Protein AF-R0KLF5-F1 (afdb_monomer)

InterPro domains:
  IPR031522 Putative Mad3/Bub1 like region 1 protein [PF17014] (8-134)

Organism: Nosema bombycis (strain CQ1 / CVCC 102059) (NCBI:txid578461)

Structure (mmCIF, N/CA/C/O backbone):
data_AF-R0KLF5-F1
#
_entry.id   AF-R0KLF5-F1
#
loop_
_atom_site.group_PDB
_atom_site.id
_atom_site.type_symbol
_atom_site.label_atom_id
_atom_site.label_alt_id
_atom_site.label_comp_id
_atom_site.label_asym_id
_atom_site.label_entity_id
_atom_site.label_seq_id
_atom_site.pdbx_PDB_ins_code
_atom_site.Cartn_x
_atom_site.Cartn_y
_atom_site.Cartn_z
_atom_site.occupancy
_atom_site.B_iso_or_equiv
_atom_site.auth_seq_id
_atom_site.auth_comp_id
_atom_site.auth_asym_id
_atom_site.auth_atom_id
_atom_site.pdbx_PDB_model_num
ATOM 1 N N . MET A 1 1 ? -3.903 3.162 -23.490 1.00 42.81 1 MET A N 1
ATOM 2 C CA . MET A 1 1 ? -3.007 2.026 -23.787 1.00 42.81 1 MET A CA 1
ATOM 3 C C . MET A 1 1 ? -2.538 1.487 -22.453 1.00 42.81 1 MET A C 1
ATOM 5 O O . MET A 1 1 ? -2.314 2.290 -21.562 1.00 42.81 1 MET A O 1
ATOM 9 N N . VAL A 1 2 ? -2.511 0.169 -22.274 1.00 47.62 2 VAL A N 1
ATOM 10 C CA . VAL A 1 2 ? -1.910 -0.427 -21.075 1.00 47.62 2 VAL A CA 1
ATOM 11 C C . VAL A 1 2 ? -0.409 -0.387 -21.312 1.00 47.62 2 VAL A C 1
ATOM 13 O O . VAL A 1 2 ? 0.061 -1.065 -22.223 1.00 47.62 2 VAL A O 1
ATOM 16 N N . ASP A 1 3 ? 0.296 0.467 -20.576 1.00 55.59 3 ASP A N 1
ATOM 17 C CA . ASP A 1 3 ? 1.754 0.565 -20.645 1.00 55.59 3 ASP A CA 1
ATOM 18 C C . ASP A 1 3 ? 2.366 -0.830 -20.410 1.00 55.59 3 ASP A C 1
ATOM 20 O O . ASP A 1 3 ? 1.917 -1.578 -19.531 1.00 55.59 3 ASP A O 1
ATOM 24 N N . ASP A 1 4 ? 3.331 -1.220 -21.250 1.00 67.81 4 ASP A N 1
ATOM 25 C CA . ASP A 1 4 ? 4.006 -2.520 -21.168 1.00 67.81 4 ASP A CA 1
ATOM 26 C C . ASP A 1 4 ? 4.608 -2.664 -19.752 1.00 67.81 4 ASP A C 1
ATOM 28 O O . ASP A 1 4 ? 5.337 -1.771 -19.310 1.00 67.81 4 ASP A O 1
ATOM 32 N N . PRO A 1 5 ? 4.353 -3.770 -19.018 1.00 77.25 5 PRO A N 1
ATOM 33 C CA . PRO A 1 5 ? 4.961 -4.036 -17.711 1.00 77.25 5 PRO A CA 1
ATOM 34 C C . PRO A 1 5 ? 6.479 -3.817 -17.654 1.00 77.25 5 PRO A C 1
ATOM 36 O O . PRO A 1 5 ? 7.027 -3.587 -16.574 1.00 77.25 5 PRO A O 1
ATOM 39 N N . LYS A 1 6 ? 7.170 -3.884 -18.797 1.00 80.75 6 LYS A N 1
ATOM 40 C CA . LYS A 1 6 ? 8.600 -3.574 -18.911 1.00 80.75 6 LYS A CA 1
ATOM 41 C C . LYS A 1 6 ? 8.968 -2.176 -18.420 1.00 80.75 6 LYS A C 1
ATOM 43 O O . LYS A 1 6 ? 10.007 -2.044 -17.774 1.00 80.75 6 LYS A O 1
ATOM 48 N N . ASP A 1 7 ? 8.133 -1.167 -18.653 1.00 80.75 7 ASP A N 1
ATOM 49 C CA . ASP A 1 7 ? 8.438 0.206 -18.238 1.00 80.75 7 ASP A CA 1
ATOM 50 C C . ASP A 1 7 ? 8.433 0.334 -16.711 1.00 80.75 7 ASP A C 1
ATOM 52 O O . ASP A 1 7 ? 9.330 0.955 -16.133 1.00 80.75 7 ASP A O 1
ATOM 56 N N . LEU A 1 8 ? 7.498 -0.353 -16.045 1.00 85.06 8 LEU A N 1
ATOM 57 C CA . LEU A 1 8 ? 7.452 -0.465 -14.584 1.00 85.06 8 LEU A CA 1
ATOM 58 C C . LEU A 1 8 ? 8.647 -1.246 -14.031 1.00 85.06 8 LEU A C 1
ATOM 60 O O . LEU A 1 8 ? 9.194 -0.901 -12.990 1.00 85.06 8 LEU A O 1
ATOM 64 N N . LEU A 1 9 ? 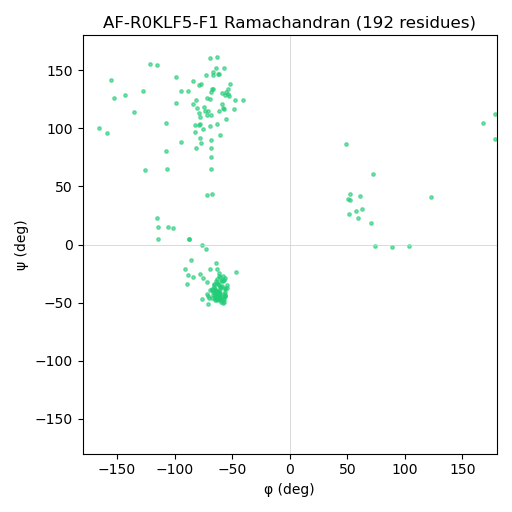9.078 -2.308 -14.709 1.00 87.56 9 LEU A N 1
ATOM 65 C CA . LEU A 1 9 ? 10.184 -3.134 -14.223 1.00 87.56 9 LEU A CA 1
ATOM 66 C C . LEU A 1 9 ? 11.554 -2.470 -14.423 1.00 87.56 9 LEU A C 1
ATOM 68 O O . LEU A 1 9 ? 12.453 -2.697 -13.615 1.00 87.56 9 LEU A O 1
ATOM 72 N N . SER A 1 10 ? 11.707 -1.623 -15.444 1.00 86.62 10 SER A N 1
ATOM 73 C CA . SER A 1 10 ? 12.987 -0.993 -15.805 1.00 86.62 10 SER A CA 1
ATOM 74 C C . SER A 1 10 ? 13.612 -0.141 -14.690 1.00 86.62 10 SER A C 1
ATOM 76 O O . SER A 1 10 ? 14.834 -0.051 -14.590 1.00 86.62 10 SER A O 1
ATOM 78 N N . LYS A 1 11 ? 12.778 0.468 -13.836 1.00 87.50 11 LYS A N 1
ATOM 79 C CA . LYS A 1 11 ? 13.186 1.409 -12.776 1.00 87.50 11 LYS A CA 1
ATOM 80 C C . LYS A 1 11 ? 12.926 0.878 -11.363 1.00 87.50 11 LYS A C 1
ATOM 82 O O . LYS A 1 11 ? 13.139 1.602 -10.395 1.00 87.50 11 LYS A O 1
ATOM 87 N N . LEU A 1 12 ? 12.470 -0.370 -11.228 1.00 88.69 12 LEU A N 1
ATOM 88 C CA . LEU A 1 12 ? 11.972 -0.936 -9.968 1.00 88.69 12 LEU A CA 1
ATOM 89 C C . LEU A 1 12 ? 13.010 -0.949 -8.838 1.00 88.69 12 LEU A C 1
ATOM 91 O O . LEU A 1 12 ? 12.653 -0.745 -7.681 1.00 88.69 12 LEU A O 1
ATOM 95 N N . ASP A 1 13 ? 14.275 -1.198 -9.174 1.00 87.69 13 ASP A N 1
ATOM 96 C CA . ASP A 1 13 ? 15.372 -1.342 -8.209 1.00 87.69 13 ASP A CA 1
ATOM 97 C C . ASP A 1 13 ? 16.254 -0.085 -8.107 1.00 87.69 13 ASP A C 1
ATOM 99 O O . ASP A 1 13 ? 17.344 -0.133 -7.540 1.00 87.69 13 ASP A O 1
ATOM 103 N N . ILE A 1 14 ? 15.794 1.049 -8.644 1.00 88.12 14 ILE A N 1
ATOM 104 C CA . ILE A 1 14 ? 16.536 2.313 -8.652 1.00 88.12 14 ILE A CA 1
ATOM 105 C C . ILE A 1 14 ? 15.889 3.281 -7.641 1.00 88.12 14 ILE A C 1
ATOM 107 O O . ILE A 1 14 ? 14.857 3.880 -7.955 1.00 88.12 14 ILE A O 1
ATOM 111 N N . PRO A 1 15 ? 16.499 3.516 -6.456 1.00 88.50 15 PRO A N 1
ATOM 112 C CA . PRO A 1 15 ? 15.883 4.296 -5.375 1.00 88.50 15 PRO A CA 1
ATOM 113 C C . PRO A 1 15 ? 15.472 5.719 -5.763 1.00 88.50 15 PRO A C 1
ATOM 115 O O . PRO A 1 15 ? 14.485 6.234 -5.245 1.00 88.50 15 PRO A O 1
ATOM 118 N N . PHE A 1 16 ? 16.194 6.338 -6.703 1.00 89.12 16 PHE A N 1
ATOM 119 C CA . PHE A 1 16 ? 15.883 7.669 -7.232 1.00 89.12 16 PHE A CA 1
ATOM 120 C C . PHE A 1 16 ? 14.443 7.777 -7.762 1.00 89.12 16 PHE A C 1
ATOM 122 O O . PHE A 1 16 ? 13.803 8.815 -7.605 1.00 89.12 16 PHE A O 1
ATOM 129 N N . PHE A 1 17 ? 13.906 6.707 -8.357 1.00 90.38 17 PHE A N 1
ATOM 130 C CA . PHE A 1 17 ? 12.561 6.728 -8.931 1.00 90.38 17 PHE A CA 1
ATOM 131 C C . PHE A 1 17 ? 11.457 6.413 -7.920 1.00 90.38 17 PHE A C 1
ATOM 133 O O . PHE A 1 17 ? 10.299 6.695 -8.212 1.00 90.38 17 PHE A O 1
ATOM 140 N N . ASN A 1 18 ? 11.774 5.896 -6.729 1.00 90.06 18 ASN A N 1
ATOM 141 C CA . ASN A 1 18 ? 10.773 5.399 -5.777 1.00 90.06 18 ASN A CA 1
ATOM 142 C C . ASN A 1 18 ? 9.683 6.422 -5.436 1.00 90.06 18 ASN A C 1
ATOM 144 O O . ASN A 1 18 ? 8.520 6.047 -5.308 1.00 90.06 18 ASN A O 1
ATOM 148 N N . ASN A 1 19 ? 10.040 7.704 -5.330 1.00 89.62 19 ASN A N 1
ATOM 149 C CA . ASN A 1 19 ? 9.100 8.790 -5.046 1.00 89.62 19 ASN A CA 1
ATOM 150 C C . ASN A 1 19 ? 8.950 9.790 -6.206 1.00 89.62 19 ASN A C 1
ATOM 152 O O . ASN A 1 19 ? 8.421 10.886 -6.025 1.00 89.62 19 ASN A O 1
ATOM 156 N N . ASN A 1 20 ? 9.408 9.428 -7.407 1.00 92.56 20 ASN A N 1
ATOM 157 C CA . ASN A 1 20 ? 9.208 10.247 -8.596 1.00 92.56 20 ASN A CA 1
ATOM 158 C C . ASN A 1 20 ? 7.729 10.197 -9.023 1.00 92.56 20 ASN A C 1
ATOM 160 O O . ASN A 1 20 ? 7.174 9.117 -9.224 1.00 92.56 20 ASN A O 1
ATOM 164 N N . LEU A 1 21 ? 7.091 11.362 -9.179 1.00 92.06 21 LEU A N 1
ATOM 165 C CA . LEU A 1 21 ? 5.649 11.450 -9.429 1.00 92.06 21 LEU A CA 1
ATOM 166 C C . LEU A 1 21 ? 5.230 10.834 -10.772 1.00 92.06 21 LEU A C 1
ATOM 168 O O . LEU A 1 21 ? 4.191 10.185 -10.837 1.00 92.06 21 LEU A O 1
ATOM 172 N N . GLU A 1 22 ? 6.031 10.994 -11.828 1.00 91.75 22 GLU A N 1
ATOM 173 C CA . GLU A 1 22 ? 5.742 10.391 -13.136 1.00 91.75 22 GLU A CA 1
ATOM 174 C C . GLU A 1 22 ? 5.774 8.868 -13.044 1.00 91.75 22 GLU A C 1
ATOM 176 O O . GLU A 1 22 ? 4.865 8.191 -13.521 1.00 91.75 22 GLU A O 1
ATOM 181 N N . TYR A 1 23 ? 6.779 8.328 -12.355 1.00 92.81 23 TYR A N 1
ATOM 182 C CA . TYR A 1 23 ? 6.880 6.894 -12.138 1.00 92.81 23 TYR A CA 1
ATOM 183 C C . TYR A 1 23 ? 5.726 6.370 -11.280 1.00 92.81 23 TYR A C 1
ATOM 185 O O . TYR A 1 23 ? 5.092 5.387 -11.654 1.00 92.81 23 TYR A O 1
ATOM 193 N N . ILE A 1 24 ? 5.384 7.054 -10.183 1.00 93.75 24 ILE A N 1
ATOM 194 C CA . ILE A 1 24 ? 4.207 6.723 -9.368 1.00 93.75 24 ILE A CA 1
ATOM 195 C C . ILE A 1 24 ? 2.934 6.728 -10.227 1.00 93.75 24 ILE A C 1
ATOM 197 O O . ILE A 1 24 ? 2.133 5.803 -10.119 1.00 93.75 24 ILE A O 1
ATOM 201 N N . ASN A 1 25 ? 2.750 7.709 -11.113 1.00 93.69 25 ASN A N 1
ATOM 202 C CA . ASN A 1 25 ? 1.573 7.781 -11.982 1.00 93.69 25 ASN A CA 1
ATOM 203 C C . ASN A 1 25 ? 1.468 6.590 -12.948 1.00 93.69 25 ASN A C 1
ATOM 205 O O . ASN A 1 25 ? 0.353 6.132 -13.210 1.00 93.69 25 ASN A O 1
ATOM 209 N N . LEU A 1 26 ? 2.592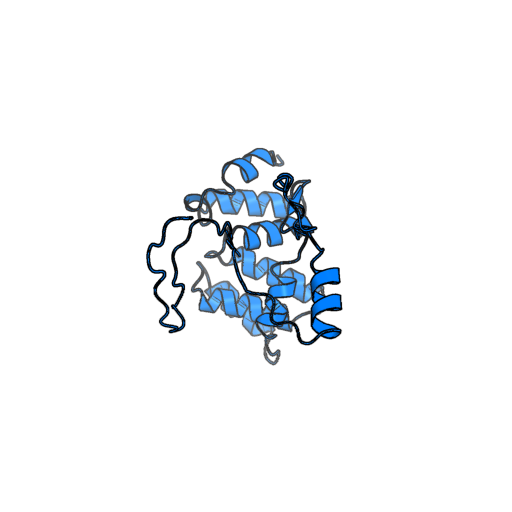 6.042 -13.425 1.00 93.44 26 LEU A N 1
ATOM 210 C CA . LEU A 1 26 ? 2.591 4.796 -14.204 1.00 93.44 26 LEU A CA 1
ATOM 211 C C . LEU A 1 26 ? 2.053 3.627 -13.366 1.00 93.44 26 LEU A C 1
ATOM 213 O O . LEU A 1 26 ? 1.161 2.901 -13.808 1.00 93.44 26 LEU A O 1
ATOM 217 N N . TRP A 1 27 ? 2.524 3.484 -12.122 1.00 94.62 27 TRP A N 1
ATOM 218 C CA . TRP A 1 27 ? 2.021 2.461 -11.198 1.00 94.62 27 TRP A CA 1
ATOM 219 C C . TRP A 1 27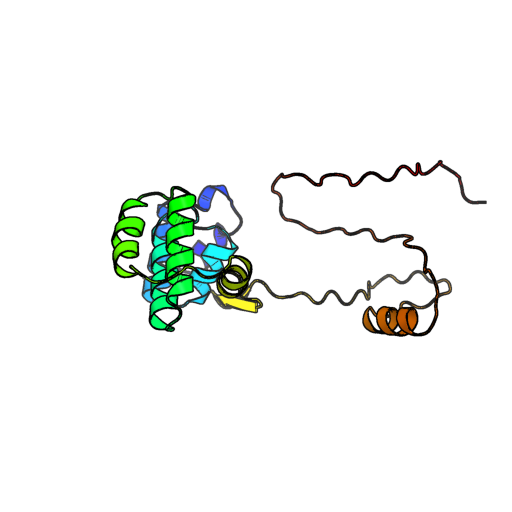 ? 0.527 2.623 -10.901 1.00 94.62 27 TRP A C 1
ATOM 221 O O . TRP A 1 27 ? -0.217 1.640 -10.927 1.00 94.62 27 TRP A O 1
ATOM 231 N N . ILE A 1 28 ? 0.078 3.858 -10.660 1.00 94.62 28 ILE A N 1
ATOM 232 C CA . ILE A 1 28 ? -1.333 4.183 -10.420 1.00 94.62 28 ILE A CA 1
ATOM 233 C C . ILE A 1 28 ? -2.180 3.783 -11.629 1.00 94.62 28 ILE A C 1
ATOM 235 O O . ILE A 1 28 ? -3.180 3.085 -11.465 1.00 94.62 28 ILE A O 1
ATOM 239 N N . THR A 1 29 ? -1.772 4.175 -12.836 1.00 93.81 29 THR A N 1
ATOM 240 C CA . THR A 1 29 ? -2.497 3.883 -14.084 1.00 93.81 29 THR A CA 1
ATOM 241 C C . THR A 1 29 ? -2.598 2.376 -14.325 1.00 93.81 29 THR A C 1
ATOM 243 O O . THR A 1 29 ? -3.675 1.844 -14.628 1.00 93.81 29 THR A O 1
ATOM 246 N N . TYR A 1 30 ? -1.497 1.656 -14.105 1.00 93.38 30 TYR A N 1
ATOM 247 C CA . TYR A 1 30 ? -1.457 0.205 -14.246 1.00 93.38 30 TYR A CA 1
ATOM 248 C C . TYR A 1 30 ? -2.356 -0.506 -13.224 1.00 93.38 30 TYR A C 1
ATOM 250 O O . TYR A 1 30 ? -3.147 -1.387 -13.582 1.00 93.38 30 TYR A O 1
ATOM 258 N N . TYR A 1 31 ? -2.298 -0.102 -11.951 1.00 94.94 31 TYR A N 1
ATOM 259 C CA . TYR A 1 31 ? -3.181 -0.639 -10.915 1.00 94.94 31 TYR A CA 1
ATOM 260 C C . TYR A 1 31 ? -4.648 -0.300 -11.193 1.00 94.94 31 TYR A C 1
ATOM 262 O O . TYR A 1 31 ? -5.520 -1.146 -11.018 1.00 94.94 31 TYR A O 1
ATOM 270 N N . GLN A 1 32 ? -4.955 0.909 -11.664 1.00 93.62 32 GLN A N 1
ATOM 271 C CA . GLN A 1 32 ? -6.329 1.289 -11.986 1.00 93.62 32 GLN A CA 1
ATOM 272 C C . GLN A 1 32 ? -6.921 0.435 -13.110 1.00 93.62 32 GLN A C 1
ATOM 274 O O . GLN A 1 32 ? -8.113 0.134 -13.050 1.00 93.62 32 GLN A O 1
ATOM 279 N N . THR A 1 33 ? -6.090 0.018 -14.065 1.00 92.19 33 THR A N 1
ATOM 280 C CA . THR A 1 33 ? -6.484 -0.839 -15.188 1.00 92.19 33 THR A CA 1
ATOM 281 C C . THR A 1 33 ? -6.653 -2.299 -14.771 1.00 92.19 33 THR A C 1
ATOM 283 O O . THR A 1 33 ? -7.645 -2.932 -15.118 1.00 92.19 33 THR A O 1
ATOM 286 N N . THR A 1 34 ? -5.694 -2.848 -14.025 1.00 91.38 34 THR A N 1
ATOM 287 C CA . THR A 1 34 ? -5.671 -4.283 -13.684 1.00 91.38 34 THR A CA 1
ATOM 288 C C . THR A 1 34 ? -6.445 -4.617 -12.412 1.00 91.38 34 THR A C 1
ATOM 290 O O . THR A 1 34 ? -6.908 -5.745 -12.254 1.00 91.38 34 THR A O 1
ATOM 293 N N . LYS A 1 35 ? -6.573 -3.651 -11.493 1.00 92.75 35 LYS A N 1
ATOM 294 C CA . LYS A 1 35 ? -7.076 -3.818 -10.119 1.00 92.75 35 LYS A CA 1
ATOM 295 C C . LYS A 1 35 ? -6.371 -4.938 -9.341 1.00 92.75 35 LYS A C 1
ATOM 297 O O . LYS A 1 35 ? -6.938 -5.497 -8.402 1.00 92.75 35 LYS A O 1
ATOM 302 N N . ASP A 1 36 ? -5.128 -5.249 -9.708 1.00 93.69 36 ASP A N 1
ATOM 303 C CA . ASP A 1 36 ? -4.327 -6.284 -9.060 1.00 93.69 36 ASP A CA 1
ATOM 304 C C . ASP A 1 36 ? -3.729 -5.760 -7.746 1.00 93.69 36 ASP A C 1
ATOM 306 O O . ASP A 1 36 ? -2.859 -4.889 -7.731 1.00 93.69 36 ASP A O 1
ATOM 310 N N . ILE A 1 37 ? -4.178 -6.322 -6.621 1.00 94.50 37 ILE A N 1
ATOM 311 C CA . ILE A 1 37 ? -3.676 -5.979 -5.284 1.00 94.50 37 ILE A CA 1
ATOM 312 C C . ILE A 1 37 ? -2.181 -6.282 -5.115 1.00 94.50 37 ILE A C 1
ATOM 314 O O . ILE A 1 37 ? -1.500 -5.607 -4.338 1.00 94.50 37 ILE A O 1
ATOM 318 N N . GLY A 1 38 ? -1.651 -7.252 -5.869 1.00 94.88 38 GLY A N 1
ATOM 319 C CA . GLY A 1 38 ? -0.229 -7.573 -5.892 1.00 94.88 38 GLY A CA 1
ATOM 320 C C . GLY A 1 38 ? 0.633 -6.368 -6.263 1.00 94.88 38 GLY A C 1
ATOM 321 O O . GLY A 1 38 ? 1.751 -6.245 -5.767 1.00 94.88 38 GLY A O 1
ATOM 322 N N . ILE A 1 39 ? 0.095 -5.435 -7.052 1.00 95.38 39 ILE A N 1
ATOM 323 C CA . ILE A 1 39 ? 0.770 -4.185 -7.405 1.00 95.38 39 ILE A CA 1
ATOM 324 C C . ILE A 1 39 ? 0.952 -3.283 -6.184 1.00 95.38 39 ILE A C 1
ATOM 326 O O . ILE A 1 39 ? 2.051 -2.774 -5.977 1.00 95.38 39 ILE A O 1
ATOM 330 N N . LEU A 1 40 ? -0.060 -3.142 -5.320 1.00 96.50 40 LEU A N 1
ATOM 331 C CA . LEU A 1 40 ? 0.081 -2.345 -4.094 1.00 96.50 40 LEU A CA 1
ATOM 332 C C . LEU A 1 40 ? 1.107 -2.968 -3.138 1.00 96.50 40 LEU A C 1
ATOM 334 O O . LEU A 1 40 ? 1.922 -2.256 -2.548 1.00 96.50 40 LEU A O 1
ATOM 338 N N . PHE A 1 41 ? 1.112 -4.300 -3.017 1.00 95.75 41 PHE A N 1
ATOM 339 C CA . PHE A 1 41 ? 2.128 -5.007 -2.231 1.00 95.75 41 PHE A CA 1
ATOM 340 C C . PHE A 1 41 ? 3.523 -4.850 -2.827 1.00 95.75 41 PHE A C 1
ATOM 342 O O . PHE A 1 41 ? 4.476 -4.646 -2.077 1.00 95.75 41 PHE A O 1
ATOM 349 N N . LEU A 1 42 ? 3.654 -4.881 -4.155 1.00 95.06 42 LEU A N 1
ATOM 350 C CA . LEU A 1 42 ? 4.932 -4.669 -4.826 1.00 95.06 42 LEU A CA 1
ATOM 351 C C . LEU A 1 42 ? 5.454 -3.255 -4.590 1.00 95.06 42 LEU A C 1
ATOM 353 O O . LEU A 1 42 ? 6.612 -3.099 -4.202 1.00 95.06 42 LEU A O 1
ATOM 357 N N . MET A 1 43 ? 4.598 -2.244 -4.755 1.00 95.25 43 MET A N 1
ATOM 358 C CA . MET A 1 43 ? 4.951 -0.855 -4.475 1.00 95.25 43 MET A CA 1
ATOM 359 C C . MET A 1 43 ? 5.411 -0.699 -3.026 1.00 95.25 43 MET A C 1
ATOM 361 O O . MET A 1 43 ? 6.488 -0.156 -2.784 1.00 95.25 43 MET A O 1
ATOM 365 N N . LYS A 1 44 ? 4.671 -1.261 -2.059 1.00 95.00 44 LYS A N 1
ATOM 366 C CA . LYS A 1 44 ? 5.063 -1.193 -0.646 1.00 95.00 44 LYS A CA 1
ATOM 367 C C . LYS A 1 44 ? 6.378 -1.926 -0.367 1.00 95.00 44 LYS A C 1
ATOM 369 O O . LYS A 1 44 ? 7.245 -1.380 0.311 1.00 95.00 44 LYS A O 1
ATOM 374 N N . TYR A 1 45 ? 6.547 -3.128 -0.915 1.00 92.88 45 TYR A N 1
ATOM 375 C CA . TYR A 1 45 ? 7.749 -3.951 -0.764 1.00 92.88 45 TYR A CA 1
ATOM 376 C C . TYR A 1 45 ? 9.000 -3.270 -1.337 1.00 92.88 45 TYR A C 1
ATOM 378 O O . TYR A 1 45 ? 10.059 -3.296 -0.712 1.00 92.88 45 TYR A O 1
ATOM 386 N N . LYS A 1 46 ? 8.871 -2.614 -2.495 1.00 92.88 46 LYS A N 1
ATOM 387 C CA . LYS A 1 46 ? 9.954 -1.874 -3.164 1.00 92.88 46 LYS A CA 1
ATOM 388 C C . LYS A 1 46 ? 10.084 -0.422 -2.704 1.00 92.88 46 LYS A C 1
ATOM 390 O O . LYS A 1 46 ? 10.934 0.301 -3.213 1.00 92.88 46 LYS A O 1
ATOM 395 N N . LYS A 1 47 ? 9.290 -0.009 -1.708 1.00 93.81 47 LYS A N 1
ATOM 396 C CA . LYS A 1 47 ? 9.239 1.360 -1.171 1.00 93.81 47 LYS A CA 1
ATOM 397 C C . LYS A 1 47 ? 8.909 2.422 -2.232 1.00 93.81 47 LYS A C 1
ATOM 399 O O . LYS A 1 47 ? 9.317 3.571 -2.101 1.00 93.81 47 LYS A O 1
ATOM 404 N N . ILE A 1 48 ? 8.159 2.051 -3.264 1.00 93.50 48 ILE A N 1
ATOM 405 C CA . ILE A 1 48 ? 7.642 2.969 -4.282 1.00 93.50 48 ILE A CA 1
ATOM 406 C C . ILE A 1 48 ? 6.429 3.690 -3.700 1.00 93.50 48 ILE A C 1
ATOM 408 O O . ILE A 1 48 ? 5.591 3.057 -3.060 1.00 93.50 48 ILE A O 1
ATOM 412 N N . SER A 1 49 ? 6.315 4.999 -3.931 1.00 93.81 49 SER A N 1
ATOM 413 C CA . SER A 1 49 ? 5.257 5.847 -3.368 1.00 93.81 49 SER A CA 1
ATOM 414 C C . SER A 1 49 ? 5.238 5.855 -1.831 1.00 93.81 49 SER A C 1
ATOM 416 O O . SER A 1 49 ? 4.198 6.136 -1.235 1.00 93.81 49 SER A O 1
ATOM 418 N N . ASN A 1 50 ? 6.355 5.540 -1.164 1.00 92.06 50 ASN A N 1
ATOM 419 C CA . ASN A 1 50 ? 6.392 5.492 0.300 1.00 92.06 50 ASN A CA 1
ATOM 420 C C . ASN A 1 50 ? 6.271 6.887 0.937 1.00 92.06 50 ASN A C 1
ATOM 422 O O . ASN A 1 50 ? 5.826 6.981 2.076 1.00 92.06 50 ASN A O 1
ATOM 426 N N . ASP A 1 51 ? 6.573 7.946 0.182 1.00 93.25 51 ASP A N 1
ATOM 427 C CA . ASP A 1 51 ? 6.436 9.336 0.631 1.00 93.25 51 ASP A CA 1
ATOM 428 C C . ASP A 1 51 ? 5.227 10.036 -0.016 1.00 93.25 51 ASP A C 1
ATOM 430 O O . ASP A 1 51 ? 5.108 11.259 0.024 1.00 93.25 51 ASP A O 1
ATOM 434 N N . TYR A 1 52 ? 4.306 9.277 -0.621 1.00 94.25 52 TYR A N 1
ATOM 435 C CA . TYR A 1 52 ? 3.126 9.805 -1.306 1.00 94.25 52 TYR A CA 1
ATOM 436 C C . TYR A 1 52 ? 1.842 9.136 -0.798 1.00 94.25 52 TYR A C 1
ATOM 438 O O . TYR A 1 52 ? 1.758 7.911 -0.692 1.00 94.25 52 TYR A O 1
ATOM 446 N N . TYR A 1 53 ? 0.820 9.942 -0.487 1.00 95.44 53 TYR A N 1
ATOM 447 C CA . TYR A 1 53 ? -0.391 9.499 0.221 1.00 95.44 53 TYR A CA 1
ATOM 448 C C . TYR A 1 53 ? -1.169 8.359 -0.461 1.00 95.44 53 TYR A C 1
ATOM 450 O O . TYR A 1 53 ? -1.795 7.547 0.221 1.00 95.44 53 TYR A O 1
ATOM 458 N N . TRP A 1 54 ? -1.154 8.289 -1.796 1.00 96.38 54 TRP A N 1
ATOM 459 C CA . TRP A 1 54 ? -2.070 7.436 -2.560 1.00 96.38 54 TRP A CA 1
ATOM 460 C C . TRP A 1 54 ? -1.938 5.947 -2.225 1.00 96.38 54 TRP A C 1
ATOM 462 O O . TRP A 1 54 ? -2.949 5.270 -2.048 1.00 96.38 54 TRP A O 1
ATOM 472 N N . LEU A 1 55 ? -0.709 5.443 -2.058 1.00 96.75 55 LEU A N 1
ATOM 473 C CA . LEU A 1 55 ? -0.484 4.036 -1.713 1.00 96.75 55 LEU A CA 1
ATOM 474 C C . LEU A 1 55 ? -1.109 3.681 -0.356 1.00 96.75 55 LEU A C 1
ATOM 476 O O . LEU A 1 55 ? -1.721 2.623 -0.207 1.00 96.75 55 LEU A O 1
ATOM 480 N N . TYR A 1 56 ? -0.977 4.573 0.626 1.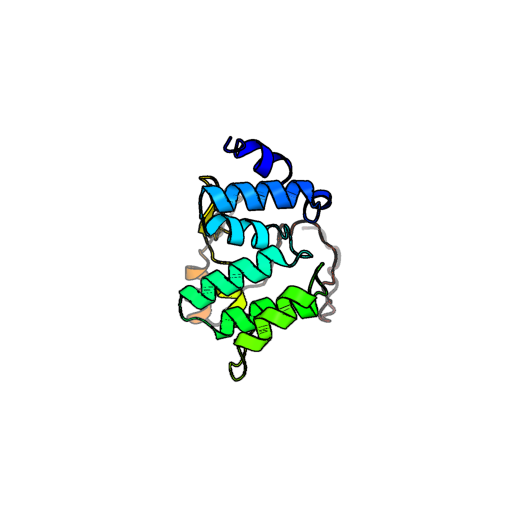00 97.44 56 TYR A N 1
ATOM 481 C CA . TYR A 1 56 ? -1.557 4.400 1.957 1.00 97.44 56 TYR A CA 1
ATOM 482 C C . TYR A 1 56 ? -3.084 4.401 1.901 1.00 97.44 56 TYR A C 1
ATOM 484 O O . TYR A 1 56 ? -3.723 3.548 2.516 1.00 97.44 56 TYR A O 1
ATOM 492 N N . LEU A 1 57 ? -3.660 5.316 1.121 1.00 97.00 57 LEU A N 1
ATOM 493 C CA . LEU A 1 57 ? -5.103 5.417 0.936 1.00 97.00 57 LEU A CA 1
ATOM 494 C C . LEU A 1 57 ? -5.685 4.159 0.273 1.00 97.00 57 LEU A C 1
ATOM 496 O O . LEU A 1 57 ? -6.668 3.602 0.763 1.00 97.00 57 LEU A O 1
ATOM 500 N N . GLU A 1 58 ? -5.072 3.675 -0.808 1.00 97.19 58 GLU A N 1
ATOM 501 C CA . GLU A 1 58 ? -5.546 2.479 -1.516 1.00 97.19 58 GLU A CA 1
ATOM 502 C C . GLU A 1 58 ? -5.402 1.204 -0.679 1.00 97.19 58 GLU A C 1
ATOM 504 O O . GLU A 1 58 ? -6.332 0.394 -0.627 1.00 97.19 58 GLU A O 1
ATOM 509 N N . LEU A 1 59 ? -4.287 1.041 0.042 1.00 97.00 59 LEU A N 1
ATOM 510 C CA . LEU A 1 59 ? -4.117 -0.083 0.967 1.00 97.00 59 LEU A CA 1
ATOM 511 C C . LEU A 1 59 ? -5.145 -0.037 2.108 1.00 97.00 59 LEU A C 1
ATOM 513 O O . LEU A 1 59 ? -5.731 -1.069 2.441 1.00 97.00 59 LEU A O 1
ATOM 517 N N . ALA A 1 60 ? -5.411 1.140 2.681 1.00 97.06 60 ALA A N 1
ATOM 518 C CA . ALA A 1 60 ? -6.435 1.299 3.711 1.00 97.06 60 ALA A CA 1
ATOM 519 C C . ALA A 1 60 ? -7.834 0.955 3.170 1.00 97.06 60 ALA A C 1
ATOM 521 O O . ALA A 1 60 ? -8.555 0.159 3.768 1.00 97.06 60 ALA A O 1
ATOM 522 N N . ASN A 1 61 ? -8.195 1.458 1.988 1.00 96.56 61 ASN A N 1
ATOM 523 C CA . ASN A 1 61 ? -9.468 1.134 1.342 1.00 96.56 61 ASN A CA 1
ATOM 524 C C . ASN A 1 61 ? -9.613 -0.366 1.044 1.00 96.56 61 ASN A C 1
ATOM 526 O O . ASN A 1 61 ? -10.703 -0.929 1.197 1.00 96.56 61 ASN A O 1
ATOM 530 N N . PHE A 1 62 ? -8.529 -1.032 0.641 1.00 96.75 62 PHE A N 1
ATOM 531 C CA . PHE A 1 62 ? -8.513 -2.479 0.447 1.00 96.75 62 PHE A CA 1
ATOM 532 C C . PHE A 1 62 ? -8.829 -3.232 1.747 1.00 96.75 62 PHE A C 1
ATOM 534 O O . PHE A 1 62 ? -9.693 -4.114 1.751 1.00 96.75 62 PHE A O 1
ATOM 541 N N . TYR A 1 63 ? -8.185 -2.872 2.860 1.00 96.44 63 TYR A N 1
ATOM 542 C CA . TYR A 1 63 ? -8.414 -3.546 4.140 1.00 96.44 63 TYR A CA 1
ATOM 543 C C . TYR A 1 63 ? -9.768 -3.217 4.767 1.00 96.44 63 TYR A C 1
ATOM 545 O O . TYR A 1 63 ? -10.387 -4.118 5.342 1.00 96.44 63 TYR A O 1
ATOM 553 N N . LYS A 1 64 ? -10.292 -2.006 4.556 1.00 95.69 64 LYS A N 1
ATOM 554 C CA . LYS A 1 64 ? -11.673 -1.652 4.903 1.00 95.69 64 LYS A CA 1
ATOM 555 C C . LYS A 1 64 ? -12.665 -2.589 4.214 1.00 95.69 64 LYS A C 1
ATOM 557 O O . LYS A 1 64 ? -13.493 -3.206 4.875 1.00 95.69 64 LYS A O 1
ATOM 562 N N . LYS A 1 65 ? -12.527 -2.790 2.897 1.00 95.69 65 LYS A N 1
ATOM 563 C CA . LYS A 1 65 ? -13.385 -3.713 2.123 1.00 95.69 65 LYS A CA 1
ATOM 564 C C . LYS A 1 65 ? -13.290 -5.168 2.592 1.00 95.69 65 LYS A C 1
ATOM 566 O O . LYS A 1 65 ? -14.212 -5.943 2.367 1.00 95.69 65 LYS A O 1
ATOM 571 N N . LYS A 1 66 ? -12.182 -5.555 3.229 1.00 94.75 66 LYS A N 1
ATOM 572 C CA . LYS A 1 66 ? -11.984 -6.885 3.828 1.00 94.75 66 LYS A CA 1
ATOM 573 C C . LYS A 1 66 ? -12.488 -6.985 5.275 1.00 94.75 66 LYS A C 1
ATOM 575 O O . LYS A 1 66 ? -12.262 -8.020 5.899 1.00 94.75 66 LYS A O 1
ATOM 580 N N . GLY A 1 67 ? -13.122 -5.940 5.814 1.00 94.19 67 GLY A N 1
ATOM 581 C CA . GLY A 1 67 ? -13.594 -5.889 7.201 1.00 94.19 67 GLY A CA 1
ATOM 582 C C . GLY A 1 67 ? -12.466 -5.780 8.233 1.00 94.19 67 GLY A C 1
ATOM 583 O O . GLY A 1 67 ? -12.663 -6.102 9.400 1.00 94.19 67 GLY A O 1
ATOM 584 N N . LYS A 1 68 ? -11.259 -5.373 7.819 1.00 95.44 68 LYS A N 1
ATOM 585 C CA . LYS A 1 68 ? -10.087 -5.213 8.694 1.00 95.44 68 LYS A CA 1
ATOM 586 C C . LYS A 1 68 ? -9.807 -3.729 8.919 1.00 95.44 68 LYS A C 1
ATOM 588 O O . LYS A 1 68 ? -8.786 -3.192 8.489 1.00 95.44 68 LYS A O 1
ATOM 593 N N . GLU A 1 69 ? -10.730 -3.049 9.582 1.00 96.00 69 GLU A N 1
ATOM 594 C CA . GLU A 1 69 ? -10.676 -1.592 9.737 1.00 96.00 69 GLU A CA 1
ATOM 595 C C . GLU A 1 69 ? -9.484 -1.132 10.584 1.00 96.00 69 GLU A C 1
ATOM 597 O O . GLU A 1 69 ? -8.810 -0.184 10.197 1.00 96.00 69 GLU A O 1
ATOM 602 N N . GLY A 1 70 ? -9.104 -1.872 11.633 1.00 96.38 70 GLY A N 1
ATOM 603 C CA . GLY A 1 70 ? -7.909 -1.552 12.429 1.00 96.38 70 GLY A CA 1
ATOM 604 C C . GLY A 1 70 ? -6.592 -1.572 11.631 1.00 96.38 70 GLY A C 1
ATOM 605 O O . GLY A 1 70 ? -5.671 -0.820 11.946 1.00 96.38 70 GLY A O 1
ATOM 606 N N . LEU A 1 71 ? -6.490 -2.374 10.555 1.00 96.94 71 LEU A N 1
ATOM 607 C CA . LEU A 1 71 ? -5.361 -2.279 9.610 1.00 96.94 71 LEU A CA 1
ATOM 608 C C . LEU A 1 71 ? -5.420 -0.982 8.810 1.00 96.94 71 LEU A C 1
ATOM 610 O O . LEU A 1 71 ? -4.390 -0.368 8.559 1.00 96.94 71 LEU A O 1
ATOM 614 N N . SER A 1 72 ? -6.623 -0.577 8.413 1.00 97.31 72 SER A N 1
ATOM 615 C CA . SER A 1 72 ? -6.849 0.647 7.646 1.00 97.31 72 SER A CA 1
ATOM 616 C C . SER A 1 72 ? -6.414 1.864 8.462 1.00 97.31 72 SER A C 1
ATOM 618 O O . SER A 1 72 ? -5.637 2.675 7.966 1.00 97.31 72 SER A O 1
ATOM 620 N N . VAL A 1 73 ? -6.808 1.923 9.740 1.00 97.56 73 VAL A N 1
ATOM 621 C CA . VAL A 1 73 ? -6.372 2.955 10.696 1.00 97.56 73 VAL A CA 1
ATOM 622 C C . VAL A 1 73 ? -4.851 2.961 10.839 1.00 97.56 73 VAL A C 1
ATOM 624 O O . VAL A 1 73 ? -4.234 4.007 10.649 1.00 97.56 73 VAL A O 1
ATOM 627 N N . TYR A 1 74 ? -4.233 1.799 11.086 1.00 97.75 74 TYR A N 1
ATOM 628 C CA . TYR A 1 74 ? -2.775 1.687 11.215 1.00 97.75 74 TYR A CA 1
ATOM 629 C C . TYR A 1 74 ? -2.037 2.219 9.975 1.00 97.75 74 TYR A C 1
ATOM 631 O O . TYR A 1 74 ? -1.055 2.951 10.091 1.00 97.75 74 TYR A O 1
ATOM 639 N N . ILE A 1 75 ? -2.506 1.871 8.774 1.00 97.00 75 ILE A N 1
ATOM 640 C CA . ILE A 1 75 ? -1.882 2.302 7.516 1.00 97.00 75 ILE A CA 1
ATOM 641 C C . ILE A 1 75 ? -1.986 3.819 7.356 1.00 97.00 75 ILE A C 1
ATOM 643 O O . ILE A 1 75 ? -0.983 4.464 7.053 1.00 97.00 75 ILE A O 1
ATOM 647 N N . LEU A 1 76 ? -3.172 4.392 7.580 1.00 97.25 76 LEU A N 1
ATOM 648 C CA . LEU A 1 76 ? -3.384 5.838 7.485 1.00 97.25 76 LEU A CA 1
ATOM 649 C C . LEU A 1 76 ? -2.507 6.593 8.493 1.00 97.25 76 LEU A C 1
ATOM 651 O O . LEU A 1 76 ? -1.814 7.534 8.105 1.00 97.25 76 LEU A O 1
ATOM 655 N N . GLN A 1 77 ? -2.461 6.135 9.748 1.00 96.50 77 GLN A N 1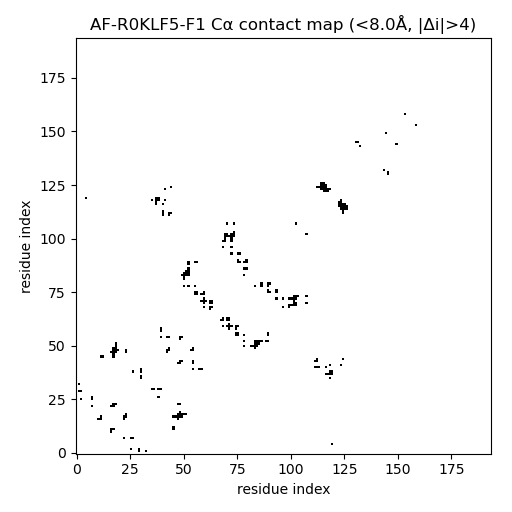
ATOM 656 C CA . GLN A 1 77 ? -1.598 6.704 10.788 1.00 96.50 77 GLN A CA 1
ATOM 657 C C . GLN A 1 77 ? -0.122 6.641 10.397 1.00 96.50 77 GLN A C 1
ATOM 659 O O . GLN A 1 77 ? 0.561 7.658 10.466 1.00 96.50 77 GLN A O 1
ATOM 664 N N . LYS A 1 78 ? 0.357 5.504 9.876 1.00 95.50 78 LYS A N 1
ATOM 665 C CA . LYS A 1 78 ? 1.741 5.384 9.392 1.00 95.50 78 LYS A CA 1
ATOM 666 C C . LYS A 1 78 ? 2.070 6.351 8.256 1.00 95.50 78 LYS A C 1
ATOM 668 O O . LYS A 1 78 ? 3.190 6.850 8.197 1.00 95.50 78 LYS A O 1
ATOM 673 N N . GLY A 1 79 ? 1.127 6.625 7.356 1.00 95.25 79 GLY A N 1
ATOM 674 C CA . GLY A 1 79 ? 1.311 7.646 6.320 1.00 95.25 79 GLY A CA 1
ATOM 675 C C . GLY A 1 79 ? 1.435 9.055 6.911 1.00 95.25 79 GLY A C 1
ATOM 676 O O . GLY A 1 79 ? 2.302 9.827 6.507 1.00 95.25 79 GLY A O 1
ATOM 677 N N . ILE A 1 80 ? 0.614 9.377 7.913 1.00 95.44 80 ILE A N 1
ATOM 678 C CA . ILE A 1 80 ? 0.643 10.677 8.599 1.00 95.44 80 ILE A CA 1
ATOM 679 C C . ILE A 1 80 ? 1.942 10.850 9.402 1.00 95.44 80 ILE A C 1
ATOM 681 O O . ILE A 1 80 ? 2.591 11.889 9.276 1.00 95.44 80 ILE A O 1
ATOM 685 N N . GLU A 1 81 ? 2.351 9.832 10.167 1.00 95.31 81 GLU A N 1
ATOM 686 C CA . GLU A 1 81 ? 3.610 9.797 10.933 1.00 95.31 81 GLU A CA 1
ATOM 687 C C . GLU A 1 81 ? 4.830 10.031 10.033 1.00 95.31 81 GLU A C 1
ATOM 689 O O . GLU A 1 81 ? 5.726 10.800 10.381 1.00 95.31 81 GLU A O 1
ATOM 694 N N . ASN A 1 82 ? 4.826 9.430 8.840 1.00 92.75 82 ASN A N 1
ATOM 695 C CA . ASN A 1 82 ? 5.892 9.581 7.851 1.00 92.75 82 ASN A CA 1
ATOM 696 C C . ASN A 1 82 ? 5.859 10.926 7.099 1.00 92.75 82 ASN A C 1
ATOM 698 O O . ASN A 1 82 ? 6.715 11.151 6.249 1.00 92.75 82 ASN A O 1
ATOM 702 N N . LYS A 1 83 ? 4.892 11.814 7.381 1.00 93.56 83 LYS A N 1
ATOM 703 C CA . LYS A 1 83 ? 4.726 13.123 6.716 1.00 93.56 83 LYS A CA 1
ATOM 704 C C . LYS A 1 83 ? 4.693 13.024 5.184 1.00 93.56 83 LYS A C 1
ATOM 706 O O . LYS A 1 83 ? 5.313 13.829 4.491 1.00 93.56 83 LYS A O 1
ATOM 711 N N . VAL A 1 84 ? 3.971 12.032 4.659 1.00 93.81 84 VAL A N 1
ATOM 712 C CA . VAL A 1 84 ? 3.831 11.839 3.207 1.00 93.81 84 VAL A CA 1
ATOM 713 C C . VAL A 1 84 ? 3.267 13.088 2.526 1.00 93.81 84 VAL A C 1
ATOM 715 O O . VAL A 1 84 ? 2.489 13.843 3.110 1.00 93.81 84 VAL A O 1
ATOM 718 N N . TYR A 1 85 ? 3.614 13.291 1.259 1.00 93.06 85 TYR A N 1
ATOM 719 C CA . TYR A 1 85 ? 3.064 14.376 0.460 1.00 93.06 85 TYR A CA 1
ATOM 720 C C . TYR A 1 85 ? 1.535 14.267 0.371 1.00 93.06 85 TYR A C 1
ATOM 722 O O . TYR A 1 85 ? 1.012 13.204 0.021 1.00 93.06 85 TYR A O 1
ATOM 730 N N . LYS A 1 86 ? 0.840 15.380 0.649 1.00 92.56 86 LYS A N 1
ATOM 731 C CA . LYS A 1 86 ? -0.625 15.482 0.788 1.00 92.56 86 LYS A CA 1
ATOM 732 C C . LYS A 1 86 ? -1.212 14.628 1.924 1.00 92.56 86 LYS A C 1
ATOM 734 O O . LYS A 1 86 ? -2.241 13.968 1.751 1.00 92.56 86 LYS A O 1
ATOM 739 N N . ASN A 1 87 ? -0.556 14.600 3.088 1.00 94.25 87 ASN A N 1
ATOM 740 C CA . ASN A 1 87 ? -1.048 13.859 4.256 1.00 94.25 87 ASN A CA 1
ATOM 741 C C . ASN A 1 87 ? -2.383 14.398 4.806 1.00 94.25 87 ASN A C 1
ATOM 743 O O . ASN A 1 87 ? -3.057 13.668 5.533 1.00 94.25 87 ASN A O 1
ATOM 747 N N . GLU A 1 88 ? -2.808 15.608 4.434 1.00 95.81 88 GLU A N 1
ATOM 748 C CA . GLU A 1 88 ? -4.093 16.189 4.836 1.00 95.81 88 GLU A CA 1
ATOM 749 C C . GLU A 1 88 ? -5.265 15.309 4.383 1.00 95.81 88 GLU A C 1
ATOM 751 O O . GLU A 1 88 ? -6.220 15.112 5.132 1.00 95.81 88 GLU A O 1
ATOM 756 N N . ILE A 1 89 ? -5.138 14.688 3.203 1.00 96.00 89 ILE A N 1
ATOM 757 C CA . ILE A 1 89 ? -6.116 13.730 2.669 1.00 96.00 89 ILE A CA 1
ATOM 758 C C . ILE A 1 89 ? -6.218 12.503 3.585 1.00 96.00 89 ILE A C 1
ATOM 760 O O . ILE A 1 89 ? -7.311 12.002 3.843 1.00 96.00 89 ILE A O 1
ATOM 764 N N . LEU A 1 90 ? -5.089 12.012 4.109 1.00 96.38 90 LEU A N 1
ATOM 765 C CA . LEU A 1 90 ? -5.094 10.870 5.027 1.00 96.38 90 LEU A CA 1
ATOM 766 C C . LEU A 1 90 ? -5.751 11.231 6.360 1.00 96.38 90 LEU A C 1
ATOM 768 O O . LEU A 1 90 ? -6.503 10.421 6.896 1.00 96.38 90 LEU A O 1
ATOM 772 N N . ILE A 1 91 ? -5.499 12.441 6.871 1.00 95.44 91 ILE A N 1
ATOM 773 C CA . ILE A 1 91 ? -6.114 12.951 8.104 1.00 95.44 91 ILE A CA 1
ATOM 774 C C . ILE A 1 91 ? -7.632 13.053 7.939 1.00 95.44 91 ILE A C 1
ATOM 776 O O . ILE A 1 91 ? -8.375 12.628 8.822 1.00 95.44 91 ILE A O 1
ATOM 780 N N . GLU A 1 92 ? -8.105 13.588 6.813 1.00 96.00 92 GLU A N 1
ATOM 781 C CA . GLU A 1 92 ? -9.537 13.690 6.522 1.00 96.00 92 GLU A CA 1
ATOM 782 C C . GLU A 1 92 ? -10.200 12.310 6.466 1.00 96.00 92 GLU A C 1
ATOM 784 O O . GLU A 1 92 ? -11.231 12.087 7.101 1.00 96.00 92 GLU A O 1
ATOM 789 N N . VAL A 1 93 ? -9.575 11.352 5.777 1.00 95.69 93 VAL A N 1
ATOM 790 C CA . VAL A 1 93 ? -10.097 9.984 5.678 1.00 95.69 93 VAL A CA 1
ATOM 791 C C . VAL A 1 93 ? -10.086 9.273 7.033 1.00 95.69 93 VAL A C 1
ATOM 793 O O . VAL A 1 93 ? -11.010 8.506 7.312 1.00 95.69 93 VAL A O 1
ATOM 796 N N . LEU A 1 94 ? -9.089 9.540 7.883 1.00 95.38 94 LEU A N 1
ATOM 797 C CA . LEU A 1 94 ? -8.958 8.939 9.211 1.00 95.38 94 LEU A CA 1
ATOM 798 C C . LEU A 1 94 ? -10.124 9.304 10.145 1.00 95.38 94 LEU A C 1
ATOM 800 O O . LEU A 1 94 ? -10.513 8.469 10.957 1.00 95.38 94 LEU A O 1
ATOM 804 N N . LYS A 1 95 ? -10.744 10.483 9.983 1.00 94.94 95 LYS A N 1
ATOM 805 C CA . LYS A 1 95 ? -11.944 10.884 10.750 1.00 94.94 95 LYS A CA 1
ATOM 806 C C . LYS A 1 95 ? -13.115 9.913 10.576 1.00 94.94 95 LYS A C 1
ATOM 808 O O . LYS A 1 95 ? -13.919 9.736 11.479 1.00 94.94 95 LYS A O 1
ATOM 813 N N . ASN A 1 96 ? -13.187 9.210 9.445 1.00 94.25 96 ASN A N 1
ATOM 814 C CA . ASN A 1 96 ? -14.231 8.205 9.211 1.00 94.25 96 ASN A CA 1
ATOM 815 C C . ASN A 1 96 ? -14.048 6.916 10.034 1.00 94.25 96 ASN A C 1
ATOM 817 O O . ASN A 1 96 ? -14.877 6.015 9.925 1.00 94.25 96 ASN A O 1
ATOM 821 N N . TYR A 1 97 ? -12.957 6.796 10.794 1.00 92.69 97 TYR A N 1
ATOM 822 C CA . TYR A 1 97 ? -12.631 5.640 11.630 1.00 92.69 97 TYR A CA 1
ATOM 823 C C . TYR A 1 97 ? -12.616 5.995 13.126 1.00 92.69 97 TYR A C 1
ATOM 825 O O . TYR A 1 97 ? -11.951 5.325 13.918 1.00 92.69 97 TYR A O 1
ATOM 833 N N . GLU A 1 98 ? -13.313 7.063 13.524 1.00 89.44 98 GLU A N 1
ATOM 834 C CA . GLU A 1 98 ? -13.447 7.442 14.931 1.00 89.44 98 GLU A CA 1
ATOM 835 C C . GLU A 1 98 ? -13.948 6.260 15.782 1.00 89.44 98 GLU A C 1
ATOM 837 O O . GLU A 1 98 ? -14.939 5.608 15.461 1.00 89.44 98 GLU A O 1
ATOM 842 N N . GLY A 1 99 ? -13.224 5.964 16.867 1.00 89.88 99 GLY A N 1
ATOM 843 C CA . GLY A 1 99 ? -13.522 4.852 17.777 1.00 89.88 99 GLY A CA 1
ATOM 844 C C . GLY A 1 99 ? -12.886 3.505 17.412 1.00 89.88 99 GLY A C 1
ATOM 845 O O . GLY A 1 99 ? -13.042 2.550 18.170 1.00 89.88 99 GLY A O 1
ATOM 846 N N . ILE A 1 100 ? -12.150 3.406 16.301 1.00 94.06 100 ILE A N 1
ATOM 847 C CA . ILE A 1 100 ? -11.458 2.172 15.902 1.00 94.06 100 ILE A CA 1
ATOM 848 C C . ILE A 1 100 ? -9.987 2.250 16.301 1.00 94.06 100 ILE A C 1
ATOM 850 O O . ILE A 1 100 ? -9.243 3.119 15.843 1.00 94.06 100 ILE A O 1
ATOM 854 N N . GLU A 1 101 ? -9.543 1.296 17.115 1.00 93.25 101 GLU A N 1
ATOM 855 C CA . GLU A 1 101 ? -8.137 1.202 17.497 1.00 93.25 101 GLU A CA 1
ATOM 856 C C . GLU A 1 101 ? -7.278 0.602 16.368 1.00 93.25 101 GLU A C 1
ATOM 858 O O . GLU A 1 101 ? -7.677 -0.374 15.714 1.00 93.25 101 GLU A O 1
ATOM 863 N N . PRO A 1 102 ? -6.076 1.157 16.121 1.00 95.62 102 PRO A N 1
ATOM 864 C CA . PRO A 1 102 ? -5.135 0.577 15.179 1.00 95.62 102 PRO A CA 1
ATOM 865 C C . PRO A 1 102 ? -4.631 -0.775 15.689 1.00 95.62 102 PRO A C 1
ATOM 867 O O . PRO A 1 102 ? -4.409 -0.992 16.879 1.00 95.62 102 PRO A O 1
ATOM 870 N N . VAL A 1 103 ? -4.387 -1.696 14.761 1.00 95.56 103 VAL A N 1
ATOM 871 C CA . VAL A 1 103 ? -3.726 -2.963 15.098 1.00 95.56 103 VAL A CA 1
ATOM 872 C C . VAL A 1 103 ? -2.255 -2.749 15.463 1.00 95.56 103 VAL A C 1
ATOM 874 O O . VAL A 1 103 ? -1.626 -1.770 15.067 1.00 95.56 103 VAL A O 1
ATOM 877 N N . THR A 1 104 ? -1.667 -3.723 16.161 1.00 94.88 104 THR A N 1
ATOM 878 C CA . THR A 1 104 ? -0.237 -3.702 16.489 1.00 94.88 104 THR A CA 1
ATOM 879 C C . THR A 1 104 ? 0.641 -3.779 15.238 1.00 94.88 104 THR A C 1
ATOM 881 O O . THR A 1 104 ? 0.283 -4.405 14.236 1.00 94.88 104 THR A O 1
ATOM 884 N N . GLU A 1 105 ? 1.843 -3.209 15.314 1.00 91.75 105 GLU A N 1
ATOM 885 C CA . GLU A 1 105 ? 2.811 -3.207 14.210 1.00 91.75 105 GLU A CA 1
ATOM 886 C C . GLU A 1 105 ? 3.154 -4.621 13.719 1.00 91.75 105 GLU A C 1
ATOM 888 O O . GLU A 1 105 ? 3.120 -4.890 12.520 1.00 91.75 105 GLU A O 1
ATOM 893 N N . ASN A 1 106 ? 3.387 -5.563 14.637 1.00 91.06 106 ASN A N 1
ATOM 894 C CA . ASN A 1 106 ? 3.669 -6.960 14.290 1.00 91.06 106 ASN A CA 1
ATOM 895 C C . ASN A 1 106 ? 2.514 -7.629 13.536 1.00 91.06 106 ASN A C 1
ATOM 897 O O . ASN A 1 106 ? 2.742 -8.490 12.680 1.00 91.06 106 ASN A O 1
ATOM 901 N N . TYR A 1 107 ? 1.271 -7.268 13.862 1.00 92.31 107 TYR A N 1
ATOM 902 C CA . TYR A 1 107 ? 0.112 -7.748 13.126 1.00 92.31 107 TYR A CA 1
ATOM 903 C C . TYR A 1 107 ? 0.077 -7.104 11.740 1.00 92.31 107 TYR A C 1
ATOM 905 O O . TYR A 1 107 ? 0.035 -7.829 10.748 1.00 92.31 107 TYR A O 1
ATOM 913 N N . ALA A 1 108 ? 0.185 -5.776 11.656 1.00 93.06 108 ALA A N 1
ATOM 914 C CA . ALA A 1 108 ? 0.168 -5.043 10.393 1.00 93.06 108 ALA A CA 1
ATOM 915 C C . ALA A 1 108 ? 1.256 -5.492 9.413 1.00 93.06 108 ALA A C 1
ATOM 917 O O . ALA A 1 108 ? 0.974 -5.708 8.233 1.00 93.06 108 ALA A O 1
ATOM 918 N N . HIS A 1 109 ? 2.476 -5.722 9.899 1.00 89.62 109 HIS A N 1
ATOM 919 C CA . HIS A 1 109 ? 3.611 -6.131 9.076 1.00 89.62 109 HIS A CA 1
ATOM 920 C C . HIS A 1 109 ? 3.329 -7.418 8.285 1.00 89.62 109 HIS A C 1
ATOM 922 O O . HIS A 1 109 ? 3.702 -7.525 7.118 1.00 89.62 109 HIS A O 1
ATOM 928 N N . LYS A 1 110 ? 2.620 -8.389 8.875 1.00 90.62 110 LYS A N 1
ATOM 929 C CA . LYS A 1 110 ? 2.262 -9.649 8.194 1.00 90.62 110 LYS A CA 1
ATOM 930 C C . LYS A 1 110 ? 1.338 -9.434 6.991 1.00 90.62 110 LYS A C 1
ATOM 932 O O . LYS A 1 110 ? 1.400 -10.207 6.041 1.00 90.62 110 LYS A O 1
ATOM 937 N N . TYR A 1 111 ? 0.490 -8.409 7.044 1.00 92.88 111 TYR A N 1
ATOM 938 C CA . TYR A 1 111 ? -0.466 -8.078 5.986 1.00 92.88 111 TYR A CA 1
ATOM 939 C C . TYR A 1 111 ? 0.124 -7.131 4.941 1.00 92.88 111 TYR A C 1
ATOM 941 O O . TYR A 1 111 ? -0.209 -7.228 3.766 1.00 92.88 111 TYR A O 1
ATOM 949 N N . LEU A 1 112 ? 1.004 -6.218 5.350 1.00 91.69 112 LEU A N 1
ATOM 950 C CA . LEU A 1 112 ? 1.639 -5.269 4.434 1.00 91.69 112 LEU A CA 1
ATOM 951 C C . LEU A 1 112 ? 2.783 -5.888 3.627 1.00 91.69 112 LEU A C 1
ATOM 953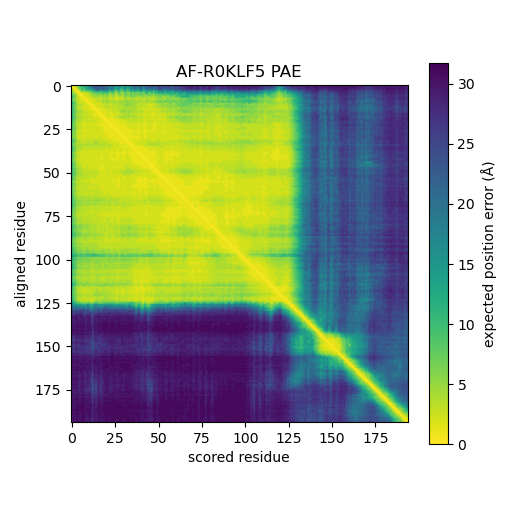 O O . LEU A 1 112 ? 3.048 -5.436 2.517 1.00 91.69 112 LEU A O 1
ATOM 957 N N . TYR A 1 113 ? 3.414 -6.940 4.156 1.00 90.81 113 TYR A N 1
ATOM 958 C CA . TYR A 1 113 ? 4.500 -7.666 3.499 1.00 90.81 113 TYR A CA 1
ATOM 959 C C . TYR A 1 113 ? 4.182 -9.167 3.413 1.00 90.81 113 TYR A C 1
ATOM 961 O O . TYR A 1 113 ? 4.873 -9.986 4.035 1.00 90.81 113 TYR A O 1
ATOM 969 N N . PRO A 1 114 ? 3.126 -9.557 2.671 1.00 90.25 114 PRO A N 1
ATOM 970 C CA . PRO A 1 114 ? 2.785 -10.963 2.499 1.00 90.25 114 PRO A CA 1
ATOM 971 C C . PRO A 1 114 ? 3.939 -11.704 1.812 1.00 90.25 114 PRO A C 1
ATOM 973 O O . PRO A 1 114 ? 4.661 -11.136 0.992 1.00 90.25 114 PRO A O 1
ATOM 976 N N . LYS A 1 115 ? 4.145 -12.975 2.159 1.00 88.38 115 LYS A N 1
ATOM 977 C CA . LYS A 1 115 ? 5.169 -13.819 1.525 1.00 88.38 115 LYS A CA 1
ATOM 978 C C . LYS A 1 115 ? 4.630 -14.421 0.230 1.00 88.38 115 LYS A C 1
ATOM 980 O O . LYS A 1 115 ? 3.478 -14.844 0.201 1.00 88.38 115 LYS A O 1
ATOM 985 N N . GLY A 1 116 ? 5.468 -14.497 -0.802 1.00 86.56 116 GLY A N 1
ATOM 986 C CA . GLY A 1 116 ? 5.143 -15.173 -2.062 1.00 86.56 116 GLY A CA 1
ATOM 987 C C . GLY A 1 116 ? 3.969 -14.558 -2.832 1.00 86.56 116 GLY A C 1
ATOM 988 O O . GLY A 1 116 ? 3.230 -15.282 -3.496 1.00 86.56 116 GLY A O 1
ATOM 989 N N . PHE A 1 117 ? 3.747 -13.245 -2.729 1.00 90.88 117 PHE A N 1
ATOM 990 C CA . PHE A 1 117 ? 2.649 -12.601 -3.453 1.00 90.88 117 PHE A CA 1
ATOM 991 C C . PHE A 1 117 ? 2.963 -12.504 -4.951 1.00 90.88 117 PHE A C 1
ATOM 993 O O . PHE A 1 117 ? 4.113 -12.322 -5.348 1.00 90.88 117 PHE A O 1
ATOM 1000 N N . LYS A 1 118 ? 1.939 -12.621 -5.799 1.00 92.19 118 LYS A N 1
ATOM 1001 C CA . LYS A 1 118 ? 2.086 -12.538 -7.256 1.00 92.19 118 LYS A CA 1
ATOM 1002 C C . LYS A 1 118 ? 1.812 -11.114 -7.735 1.00 92.19 118 LYS A C 1
ATOM 1004 O O . LYS A 1 118 ? 0.810 -10.536 -7.336 1.00 92.19 118 LYS A O 1
ATOM 1009 N N . ALA A 1 119 ? 2.683 -10.574 -8.583 1.00 92.56 119 ALA A N 1
ATOM 1010 C CA . ALA A 1 119 ? 2.503 -9.282 -9.247 1.00 92.56 119 ALA A CA 1
ATOM 1011 C C . ALA A 1 119 ? 3.320 -9.244 -10.545 1.00 92.56 119 ALA A C 1
ATOM 1013 O O . ALA A 1 119 ? 4.440 -9.764 -10.581 1.00 92.56 119 ALA A O 1
ATOM 1014 N N . LEU A 1 120 ? 2.775 -8.639 -11.607 1.00 89.88 120 LEU A N 1
ATOM 1015 C CA . LEU A 1 120 ? 3.431 -8.546 -12.926 1.00 89.88 120 LEU A CA 1
ATOM 1016 C C . LEU A 1 120 ? 3.902 -9.916 -13.461 1.00 89.88 120 LEU A C 1
ATOM 1018 O O . LEU A 1 120 ? 4.994 -10.055 -14.004 1.00 89.88 120 LEU A O 1
ATOM 1022 N N . GLY A 1 121 ? 3.103 -10.965 -13.238 1.00 87.00 121 GLY A N 1
ATOM 1023 C CA . GLY A 1 121 ? 3.417 -12.330 -13.680 1.00 87.00 121 GLY A CA 1
ATOM 1024 C C . GLY A 1 121 ? 4.503 -13.060 -12.875 1.00 87.00 121 GLY A C 1
ATOM 1025 O O . GLY A 1 121 ? 4.745 -14.233 -13.148 1.00 87.00 121 GLY A O 1
ATOM 1026 N N . LYS A 1 122 ? 5.109 -12.427 -11.861 1.00 89.56 122 LYS A N 1
ATOM 1027 C CA . LYS A 1 122 ? 6.186 -12.989 -11.028 1.00 89.56 122 LYS A CA 1
ATOM 1028 C C . LYS A 1 122 ? 5.756 -13.156 -9.564 1.00 89.56 122 LYS A C 1
ATOM 1030 O O . LYS A 1 122 ? 4.864 -12.453 -9.092 1.00 89.56 122 LYS A O 1
ATOM 1035 N N . ILE A 1 123 ? 6.394 -14.087 -8.852 1.00 88.75 123 ILE A N 1
ATOM 1036 C CA . ILE A 1 123 ? 6.278 -14.260 -7.395 1.00 88.75 123 ILE A CA 1
ATOM 1037 C C . ILE A 1 123 ? 7.314 -13.371 -6.689 1.00 88.75 123 ILE A C 1
ATOM 1039 O O . ILE A 1 123 ? 8.491 -13.352 -7.054 1.00 88.75 123 ILE A O 1
ATOM 1043 N N . TRP A 1 124 ? 6.872 -12.632 -5.674 1.00 89.62 124 TRP A N 1
ATOM 1044 C CA . TRP A 1 124 ? 7.663 -11.673 -4.904 1.00 89.62 124 TRP A CA 1
ATOM 1045 C C . TRP A 1 124 ? 7.679 -12.021 -3.418 1.00 89.62 124 TRP A C 1
ATOM 1047 O O . TRP A 1 124 ? 6.759 -12.658 -2.904 1.00 89.62 124 TRP A O 1
ATOM 1057 N N . ASN A 1 125 ? 8.722 -11.564 -2.714 1.00 86.56 125 ASN A N 1
ATOM 1058 C CA . ASN A 1 125 ? 8.930 -11.836 -1.287 1.00 86.56 125 ASN A CA 1
ATOM 1059 C C . ASN A 1 125 ? 8.822 -13.339 -0.964 1.00 86.56 125 ASN A C 1
ATOM 1061 O O . ASN A 1 125 ? 8.187 -13.752 0.012 1.00 86.56 125 ASN A O 1
ATOM 1065 N N . GLU A 1 126 ? 9.363 -14.168 -1.857 1.00 80.94 126 GLU A N 1
ATOM 1066 C CA . GLU A 1 126 ? 9.385 -15.611 -1.685 1.00 80.94 126 GLU A CA 1
ATOM 1067 C C . GLU A 1 126 ? 10.312 -15.965 -0.526 1.00 80.94 126 GLU A C 1
ATOM 1069 O O . GLU A 1 126 ? 11.422 -15.442 -0.394 1.00 80.94 126 GLU A O 1
ATOM 1074 N N . PHE A 1 127 ? 9.836 -16.850 0.343 1.00 64.69 127 PHE A N 1
ATOM 1075 C CA . PHE A 1 127 ? 10.688 -17.422 1.365 1.00 64.69 127 PHE A CA 1
ATOM 1076 C C . PHE A 1 127 ? 11.594 -18.442 0.686 1.00 64.69 127 PHE A C 1
ATOM 1078 O O . PHE A 1 127 ? 11.178 -19.569 0.428 1.00 64.69 127 PHE A O 1
ATOM 1085 N N . ILE A 1 128 ? 12.831 -18.047 0.400 1.00 55.25 128 ILE A N 1
ATOM 1086 C CA . ILE A 1 128 ? 13.859 -19.010 0.027 1.00 55.25 128 ILE A CA 1
ATOM 1087 C C . ILE A 1 128 ? 14.152 -19.801 1.297 1.00 55.25 128 ILE A C 1
ATOM 1089 O O . ILE A 1 128 ? 14.823 -19.312 2.209 1.00 55.25 128 ILE A O 1
ATOM 1093 N N . ASN A 1 129 ? 13.606 -21.012 1.384 1.00 42.34 129 ASN A N 1
ATOM 1094 C CA . ASN A 1 129 ? 14.095 -21.981 2.345 1.00 42.34 129 ASN A CA 1
ATOM 1095 C C . ASN A 1 129 ? 15.486 -22.365 1.850 1.00 42.34 129 ASN A C 1
ATOM 1097 O O . ASN A 1 129 ? 15.631 -23.224 0.981 1.00 42.34 129 ASN A O 1
ATOM 1101 N N . VAL A 1 130 ? 16.503 -21.635 2.310 1.00 45.66 130 VAL A N 1
ATOM 1102 C CA . VAL A 1 130 ? 17.890 -22.016 2.082 1.00 45.66 130 VAL A CA 1
ATOM 1103 C C . VAL A 1 130 ? 18.084 -23.278 2.912 1.00 45.66 130 VAL A C 1
ATOM 1105 O O . VAL A 1 130 ? 18.525 -23.229 4.057 1.00 45.66 130 VAL A O 1
ATOM 1108 N N . ASN A 1 131 ? 17.684 -24.423 2.359 1.00 40.16 131 ASN A N 1
ATOM 1109 C CA . ASN A 1 131 ? 18.228 -25.694 2.786 1.00 40.16 131 ASN A CA 1
ATOM 1110 C C . ASN A 1 131 ? 19.734 -25.523 2.617 1.00 40.16 131 ASN A C 1
ATOM 1112 O O . ASN A 1 131 ? 20.225 -25.392 1.497 1.00 40.16 131 ASN A O 1
ATOM 1116 N N . TYR A 1 132 ? 20.450 -25.413 3.733 1.00 43.62 132 TYR A N 1
ATOM 1117 C CA . TYR A 1 132 ? 21.904 -25.362 3.775 1.00 43.62 132 TYR A CA 1
ATOM 1118 C C . TYR A 1 132 ? 22.466 -26.725 3.358 1.00 43.62 132 TYR A C 1
ATOM 1120 O O . TYR A 1 132 ? 23.101 -27.415 4.140 1.00 43.62 132 TYR A O 1
ATOM 1128 N N . CYS A 1 133 ? 22.242 -27.111 2.111 1.00 40.22 133 CYS A N 1
ATOM 1129 C CA . CYS A 1 133 ? 23.080 -28.058 1.411 1.00 40.22 133 CYS A CA 1
ATOM 1130 C C . CYS A 1 133 ? 23.846 -27.217 0.399 1.00 40.22 133 CYS A C 1
ATOM 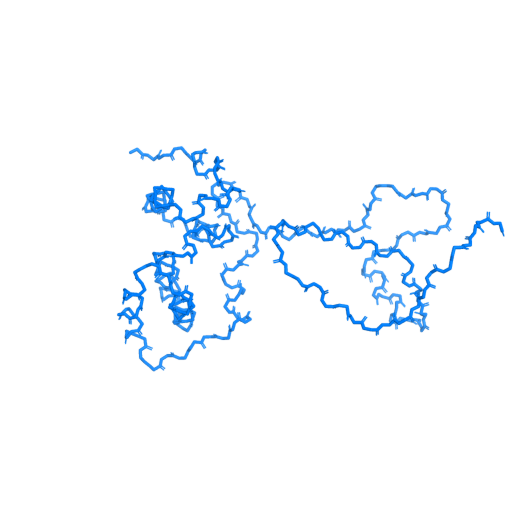1132 O O . CYS A 1 133 ? 23.447 -27.088 -0.754 1.00 40.22 133 CYS A O 1
ATOM 1134 N N . LYS A 1 134 ? 24.912 -26.551 0.860 1.00 39.34 134 LYS A N 1
ATOM 1135 C CA . LYS A 1 134 ? 25.886 -25.986 -0.072 1.00 39.34 134 LYS A CA 1
ATOM 1136 C C . LYS A 1 134 ? 26.481 -27.158 -0.847 1.00 39.34 134 LYS A C 1
ATOM 1138 O O . LYS A 1 134 ? 27.173 -27.992 -0.267 1.00 39.34 134 LYS A O 1
ATOM 1143 N N . GLU A 1 135 ? 26.229 -27.198 -2.150 1.00 38.66 135 GLU A N 1
ATOM 1144 C CA . GLU A 1 135 ? 27.153 -27.820 -3.091 1.00 38.66 135 GLU A CA 1
ATOM 1145 C C . GLU A 1 135 ? 28.556 -27.280 -2.779 1.00 38.66 135 GLU A C 1
ATOM 1147 O O . GLU A 1 135 ? 28.792 -26.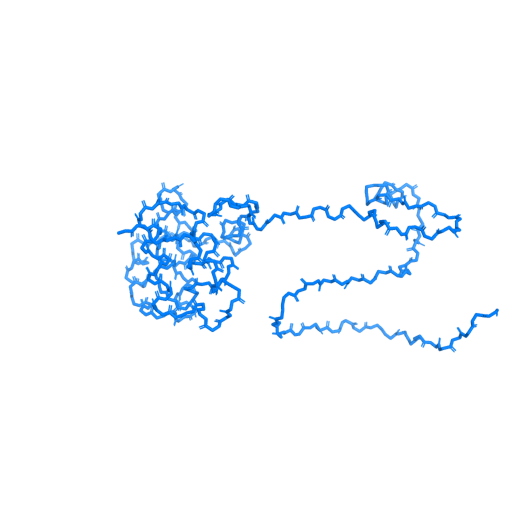071 -2.794 1.00 38.66 135 GLU A O 1
ATOM 1152 N N . GLY A 1 136 ? 29.450 -28.181 -2.374 1.00 41.03 136 GLY A N 1
ATOM 1153 C CA . GLY A 1 136 ? 30.758 -27.837 -1.814 1.00 41.03 136 GLY A CA 1
ATOM 1154 C C . GLY A 1 136 ? 31.001 -28.403 -0.416 1.00 41.03 136 GLY A C 1
ATOM 1155 O O . GLY A 1 136 ? 31.567 -27.718 0.433 1.00 41.03 136 GLY A O 1
ATOM 1156 N N . ILE A 1 137 ? 30.600 -29.652 -0.163 1.00 38.88 137 ILE A N 1
ATOM 1157 C CA . ILE A 1 137 ? 31.152 -30.420 0.955 1.00 38.88 137 ILE A CA 1
ATOM 1158 C C . ILE A 1 137 ? 32.585 -30.796 0.574 1.00 38.88 137 ILE A C 1
ATOM 1160 O O . ILE A 1 137 ? 32.828 -31.575 -0.350 1.00 38.88 137 ILE A O 1
ATOM 1164 N N . LEU A 1 138 ? 33.531 -30.196 1.292 1.00 33.50 138 LEU A N 1
ATOM 1165 C CA . LEU A 1 138 ? 34.912 -30.645 1.387 1.00 33.50 138 LEU A CA 1
ATOM 1166 C C . LEU A 1 138 ? 34.930 -32.156 1.655 1.00 33.50 138 LEU A C 1
ATOM 1168 O O . LEU A 1 138 ? 34.363 -32.632 2.638 1.00 33.50 138 LEU A O 1
ATOM 1172 N N . LYS A 1 139 ? 35.622 -32.913 0.799 1.00 36.41 139 LYS A N 1
ATOM 1173 C CA . LYS A 1 139 ? 36.088 -34.260 1.136 1.00 36.41 139 LYS A CA 1
ATOM 1174 C C . LYS A 1 139 ? 37.028 -34.147 2.340 1.00 36.41 139 LYS A C 1
ATOM 1176 O O . LYS A 1 139 ? 38.199 -33.836 2.156 1.00 36.41 139 LYS A O 1
ATOM 1181 N N . ASN A 1 140 ? 36.487 -34.322 3.544 1.00 31.03 140 ASN A N 1
ATOM 1182 C CA . ASN A 1 140 ? 37.087 -35.058 4.661 1.00 31.03 140 ASN A CA 1
ATOM 1183 C C . ASN A 1 140 ? 36.173 -34.993 5.900 1.00 31.03 140 ASN A C 1
ATOM 1185 O O . ASN A 1 140 ? 36.317 -34.127 6.755 1.00 31.03 140 ASN A O 1
ATOM 1189 N N . GLY A 1 141 ? 35.284 -35.981 6.025 1.00 40.44 141 GLY A N 1
ATOM 1190 C CA . GLY A 1 141 ? 35.245 -36.748 7.273 1.00 40.44 141 GLY A CA 1
ATOM 1191 C C . GLY A 1 141 ? 34.150 -36.506 8.311 1.00 40.44 141 GLY A C 1
ATOM 1192 O O . GLY A 1 141 ? 34.153 -37.260 9.275 1.00 40.44 141 GLY A O 1
ATOM 1193 N N . THR A 1 142 ? 33.202 -35.581 8.157 1.00 40.22 142 THR A N 1
ATOM 1194 C CA . THR A 1 142 ? 32.023 -35.541 9.053 1.00 40.22 142 THR A CA 1
ATOM 1195 C C . THR A 1 142 ? 30.811 -34.920 8.359 1.00 40.22 142 THR A C 1
ATOM 1197 O O . THR A 1 142 ? 30.889 -33.842 7.776 1.00 40.22 142 THR A O 1
ATOM 1200 N N . GLU A 1 143 ? 29.703 -35.659 8.368 1.00 40.47 143 GLU A N 1
ATOM 1201 C CA . GLU A 1 143 ? 28.484 -35.416 7.590 1.00 40.47 143 GLU A CA 1
ATOM 1202 C C . GLU A 1 143 ? 27.794 -34.080 7.924 1.00 40.47 143 GLU A C 1
ATOM 1204 O O . GLU A 1 143 ? 27.787 -33.621 9.067 1.00 40.47 143 GLU A O 1
ATOM 1209 N N . CYS A 1 144 ? 27.177 -33.456 6.915 1.00 43.31 144 CYS A N 1
ATOM 1210 C CA . CYS A 1 144 ? 26.315 -32.292 7.106 1.00 43.31 144 CYS A CA 1
ATOM 1211 C C . CYS A 1 144 ? 24.919 -32.747 7.538 1.00 43.31 144 CYS A C 1
ATOM 1213 O O . CYS A 1 144 ? 24.276 -33.512 6.825 1.00 43.31 144 CYS A O 1
ATOM 1215 N N . ILE A 1 145 ? 24.439 -32.232 8.669 1.00 47.84 145 ILE A N 1
ATOM 1216 C CA . ILE A 1 145 ? 23.082 -32.478 9.164 1.00 47.84 145 ILE A CA 1
ATOM 1217 C C . ILE A 1 145 ? 22.155 -31.312 8.809 1.00 47.84 145 ILE A C 1
ATOM 1219 O O . ILE A 1 145 ? 22.551 -30.142 8.834 1.00 47.84 145 ILE A O 1
ATOM 1223 N N . SER A 1 146 ? 20.901 -31.623 8.496 1.00 48.34 146 SER A N 1
ATOM 1224 C CA . SER A 1 146 ? 19.846 -30.628 8.287 1.00 48.34 146 SER A CA 1
ATOM 1225 C C . SER A 1 146 ? 19.559 -29.817 9.565 1.00 48.34 146 SER A C 1
ATOM 1227 O O . SER A 1 146 ? 19.864 -30.238 10.682 1.00 48.34 146 SER A O 1
ATOM 1229 N N . LEU A 1 147 ? 18.920 -28.643 9.441 1.00 47.97 147 LEU A N 1
ATOM 1230 C CA . LEU A 1 147 ? 18.515 -27.836 10.609 1.00 47.97 147 LEU A CA 1
ATOM 1231 C C . LEU A 1 147 ? 17.554 -28.605 11.537 1.00 47.97 147 LEU A C 1
ATOM 1233 O O . LEU A 1 147 ? 17.539 -28.395 12.753 1.00 47.97 147 LEU A O 1
ATOM 1237 N N . GLU A 1 148 ? 16.741 -29.490 10.965 1.00 49.00 148 GLU A N 1
ATOM 1238 C CA . GLU A 1 148 ? 15.822 -30.355 11.702 1.00 49.00 148 GLU A CA 1
ATOM 1239 C C . GLU A 1 148 ? 16.576 -31.454 12.454 1.00 49.0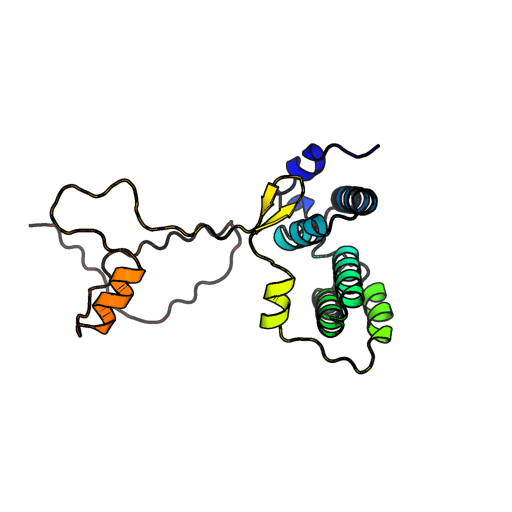0 148 GLU A C 1
ATOM 1241 O O . GLU A 1 148 ? 16.320 -31.642 13.647 1.00 49.00 148 GLU A O 1
ATOM 1246 N N . GLU A 1 149 ? 17.579 -32.082 11.835 1.00 47.88 149 GLU A N 1
ATOM 1247 C CA . GLU A 1 149 ? 18.495 -32.996 12.529 1.00 47.88 149 GLU A CA 1
ATOM 1248 C C . GLU A 1 149 ? 19.294 -32.288 13.624 1.00 47.88 149 GLU A C 1
ATOM 1250 O O . GLU A 1 149 ? 19.404 -32.816 14.727 1.00 47.88 149 GLU A O 1
ATOM 1255 N N . TYR A 1 150 ? 19.766 -31.060 13.394 1.00 55.19 150 TYR A N 1
ATOM 1256 C CA . TYR A 1 150 ? 20.431 -30.263 14.428 1.00 55.19 150 TYR A CA 1
ATOM 1257 C C . TYR A 1 150 ? 19.520 -30.038 15.642 1.00 55.19 150 TYR A C 1
ATOM 1259 O O . TYR A 1 150 ? 19.935 -30.235 16.788 1.00 55.19 150 TYR A O 1
ATOM 1267 N N . ARG A 1 151 ? 18.255 -29.657 15.417 1.00 52.28 151 ARG A N 1
ATOM 1268 C CA . ARG A 1 151 ? 17.264 -29.467 16.492 1.00 52.28 151 ARG A CA 1
ATOM 1269 C C . ARG A 1 151 ? 16.925 -30.771 17.206 1.00 52.28 151 ARG A C 1
ATOM 1271 O O . ARG A 1 151 ? 16.652 -30.752 18.404 1.00 52.28 151 ARG A O 1
ATOM 1278 N N . PHE A 1 152 ? 16.914 -31.884 16.485 1.00 56.88 152 PHE A N 1
ATOM 1279 C CA . PHE A 1 152 ? 16.660 -33.200 17.055 1.00 56.88 152 PHE A CA 1
ATOM 1280 C C . PHE A 1 152 ? 17.832 -33.678 17.924 1.00 56.88 152 PHE A C 1
ATOM 1282 O O . PHE A 1 152 ? 17.617 -34.132 19.049 1.00 56.88 152 PHE A O 1
ATOM 1289 N N . LEU A 1 153 ? 19.067 -33.513 17.445 1.00 52.78 153 LEU A N 1
ATOM 1290 C CA . LEU A 1 153 ? 20.285 -33.932 18.137 1.00 52.78 153 LEU A CA 1
ATOM 1291 C C . LEU A 1 153 ? 20.566 -33.072 19.377 1.00 52.78 153 LEU A C 1
ATOM 1293 O O . LEU A 1 153 ? 20.763 -33.619 20.458 1.00 52.78 153 LEU A O 1
ATOM 1297 N N . SER A 1 154 ? 20.454 -31.744 19.269 1.00 51.88 154 SER A N 1
ATOM 1298 C CA . SER A 1 154 ? 20.644 -30.817 20.404 1.00 51.88 154 SER A CA 1
ATOM 1299 C C . SER A 1 154 ? 19.631 -30.997 21.543 1.00 51.88 154 SER A C 1
ATOM 1301 O O . SER A 1 154 ? 19.893 -30.599 22.675 1.00 51.88 154 SER A O 1
ATOM 1303 N N . ARG A 1 155 ? 18.471 -31.610 21.273 1.00 52.00 155 ARG A N 1
ATOM 1304 C CA . ARG A 1 155 ? 17.475 -31.956 22.301 1.00 52.00 155 ARG A CA 1
ATOM 1305 C C . ARG A 1 155 ? 17.757 -33.280 23.001 1.00 52.00 155 ARG A C 1
ATOM 1307 O O . ARG A 1 155 ? 17.309 -33.465 24.128 1.00 52.00 155 ARG A O 1
ATOM 1314 N N . LYS A 1 156 ? 18.428 -34.218 22.329 1.00 46.53 156 LYS A N 1
ATOM 1315 C CA . LYS A 1 156 ? 18.648 -35.578 22.843 1.00 46.53 156 LYS A CA 1
ATOM 1316 C C . LYS A 1 156 ? 19.935 -35.731 23.627 1.00 46.53 156 LYS A C 1
ATOM 1318 O O . LYS A 1 156 ? 20.062 -36.677 24.399 1.00 46.53 156 LYS A O 1
ATOM 1323 N N . SER A 1 157 ? 20.892 -34.846 23.428 1.00 42.09 157 SER A N 1
ATOM 1324 C CA . SER A 1 157 ? 22.199 -35.002 24.021 1.00 42.09 157 SER A CA 1
ATOM 1325 C C . SER A 1 157 ? 22.699 -33.614 24.415 1.00 42.09 157 SER A C 1
ATOM 1327 O O . SER A 1 157 ? 22.639 -32.682 23.620 1.00 42.09 157 SER A O 1
ATOM 1329 N N . GLY A 1 158 ? 23.139 -33.449 25.666 1.00 40.38 158 GLY A N 1
ATOM 1330 C CA . GLY A 1 158 ? 23.655 -32.187 26.220 1.00 40.38 158 GLY A CA 1
ATOM 1331 C C . GLY A 1 158 ? 24.987 -31.740 25.602 1.00 40.38 158 GLY A C 1
ATOM 1332 O O . GLY A 1 158 ? 25.905 -31.364 26.321 1.00 40.38 158 GLY A O 1
ATOM 1333 N N . TRP A 1 159 ? 25.120 -31.834 24.280 1.00 34.69 159 TRP A N 1
ATOM 1334 C CA . TRP A 1 159 ? 26.295 -31.459 23.513 1.00 34.69 159 TRP A CA 1
ATOM 1335 C C . TRP A 1 159 ? 26.253 -29.963 23.234 1.00 34.69 159 TRP A C 1
ATOM 1337 O O . TRP A 1 159 ? 25.351 -29.456 22.565 1.00 34.69 159 TRP A O 1
ATOM 1347 N N . VAL A 1 160 ? 27.279 -29.261 23.704 1.00 39.56 160 VAL A N 1
ATOM 1348 C CA . VAL A 1 160 ? 27.616 -27.924 23.221 1.00 39.56 160 VAL A CA 1
ATOM 1349 C C . VAL A 1 160 ? 28.418 -28.115 21.937 1.00 39.56 160 VAL A C 1
ATOM 1351 O O . VAL A 1 160 ? 29.613 -28.391 21.972 1.00 39.56 160 VAL A O 1
ATOM 1354 N N . ILE A 1 161 ? 27.750 -28.026 20.787 1.00 40.91 161 ILE A N 1
ATOM 1355 C CA . ILE A 1 161 ? 28.431 -28.042 19.488 1.00 40.91 161 ILE A CA 1
ATOM 1356 C C . ILE A 1 161 ? 28.962 -26.626 19.233 1.00 40.91 161 ILE A C 1
ATOM 1358 O O . ILE A 1 161 ? 28.198 -25.660 19.180 1.00 40.91 161 ILE A O 1
ATOM 1362 N N . ASN A 1 162 ? 30.288 -26.507 19.136 1.00 34.56 162 ASN A N 1
ATOM 1363 C CA . ASN A 1 162 ? 31.010 -25.245 18.977 1.00 34.56 162 ASN A CA 1
ATOM 1364 C C . ASN A 1 162 ? 30.511 -24.465 17.747 1.00 34.56 162 ASN A C 1
ATOM 1366 O O . ASN A 1 162 ? 30.441 -25.016 16.649 1.00 34.56 162 ASN A O 1
ATOM 1370 N N . ARG A 1 163 ? 30.209 -23.166 17.912 1.00 38.88 163 ARG A N 1
ATOM 1371 C CA . ARG A 1 163 ? 29.765 -22.232 16.849 1.00 38.88 163 ARG A CA 1
ATOM 1372 C C . ARG A 1 163 ? 30.901 -21.851 15.880 1.00 38.88 163 ARG A C 1
ATOM 1374 O O . ARG A 1 163 ? 31.058 -20.687 15.516 1.00 38.88 163 ARG A O 1
ATOM 1381 N N . GLY A 1 164 ? 31.722 -22.813 15.475 1.00 32.00 164 GLY A N 1
ATOM 1382 C CA . GLY A 1 164 ? 32.772 -22.608 14.486 1.00 32.00 164 GLY A CA 1
ATOM 1383 C C . GLY A 1 164 ? 32.167 -22.479 13.089 1.00 32.00 164 GLY A C 1
ATOM 1384 O O . GLY A 1 164 ? 31.611 -23.437 12.569 1.00 32.00 164 GLY A O 1
ATOM 1385 N N . CYS A 1 165 ? 32.306 -21.300 12.481 1.00 31.50 165 CYS A N 1
ATOM 1386 C CA . CYS A 1 165 ? 31.939 -20.976 11.095 1.00 31.50 165 CYS A CA 1
ATOM 1387 C C . CYS A 1 165 ? 30.440 -20.861 10.764 1.00 31.50 165 CYS A C 1
ATOM 1389 O O . CYS A 1 165 ? 29.937 -21.470 9.823 1.00 31.50 165 CYS A O 1
ATOM 1391 N N . MET A 1 166 ? 29.750 -19.929 11.426 1.00 31.61 166 MET A N 1
ATOM 1392 C CA . MET A 1 166 ? 28.591 -19.264 10.820 1.00 31.61 166 MET A CA 1
ATOM 1393 C C . MET A 1 166 ? 29.049 -17.949 10.173 1.00 31.61 166 MET A C 1
ATOM 1395 O O . MET A 1 166 ? 29.031 -16.890 10.796 1.00 31.61 166 MET A O 1
ATOM 1399 N N . LYS A 1 167 ? 29.466 -17.996 8.902 1.00 29.11 167 LYS A N 1
ATOM 1400 C CA . LYS A 1 167 ? 29.485 -16.782 8.075 1.00 29.11 167 LYS A CA 1
ATOM 1401 C C . LYS A 1 167 ? 28.045 -16.523 7.631 1.00 29.11 167 LYS A C 1
ATOM 1403 O O . LYS A 1 167 ? 27.574 -17.082 6.643 1.00 29.11 167 LYS A O 1
ATOM 1408 N N . ILE A 1 168 ? 27.325 -15.732 8.421 1.00 32.16 168 ILE A N 1
ATOM 1409 C CA . ILE A 1 168 ? 26.020 -15.194 8.037 1.00 32.16 168 ILE A CA 1
ATOM 1410 C C . ILE A 1 168 ? 26.296 -14.045 7.067 1.00 32.16 168 ILE A C 1
ATOM 1412 O O . ILE A 1 168 ? 26.427 -12.892 7.468 1.00 32.16 168 ILE A O 1
ATOM 1416 N N . GLU A 1 169 ? 26.413 -14.352 5.779 1.00 25.31 169 GLU A N 1
ATOM 1417 C CA . GLU A 1 169 ? 26.243 -13.333 4.745 1.00 25.31 169 GLU A CA 1
ATOM 1418 C C . GLU A 1 169 ? 24.740 -13.163 4.519 1.00 25.31 169 GLU A C 1
ATOM 1420 O O . GLU A 1 169 ? 24.125 -13.762 3.639 1.00 25.31 169 GLU A O 1
ATOM 1425 N N . CYS A 1 170 ? 24.122 -12.350 5.377 1.00 26.80 170 CYS A N 1
ATOM 1426 C CA . CYS A 1 170 ? 22.878 -11.689 5.017 1.00 26.80 170 CYS A CA 1
ATOM 1427 C C . CYS A 1 170 ? 23.202 -10.771 3.838 1.00 26.80 170 CYS A C 1
ATOM 1429 O O . CYS A 1 170 ? 23.763 -9.695 4.043 1.00 26.80 170 CYS A O 1
ATOM 1431 N N . MET A 1 171 ? 22.831 -11.156 2.616 1.00 28.55 171 MET A N 1
ATOM 1432 C CA . MET A 1 171 ? 22.713 -10.200 1.514 1.00 28.55 171 MET A CA 1
ATOM 1433 C C . MET A 1 171 ? 21.524 -9.272 1.804 1.00 28.55 171 MET A C 1
ATOM 1435 O O . MET A 1 171 ? 20.426 -9.422 1.271 1.00 28.55 171 MET A O 1
ATOM 1439 N N . ARG A 1 172 ? 21.739 -8.335 2.734 1.00 31.59 172 ARG A N 1
ATOM 1440 C CA . ARG A 1 172 ? 20.925 -7.137 2.911 1.00 31.59 172 ARG A CA 1
ATOM 1441 C C . ARG A 1 172 ? 21.303 -6.199 1.771 1.00 31.59 172 ARG A C 1
ATOM 1443 O O . ARG A 1 172 ? 22.458 -5.800 1.661 1.00 31.59 172 ARG A O 1
ATOM 1450 N N . GLY A 1 173 ? 20.324 -5.880 0.929 1.00 29.16 173 GLY A N 1
ATOM 1451 C CA . GLY A 1 173 ? 20.438 -4.782 -0.020 1.00 29.16 173 GLY A CA 1
ATOM 1452 C C . GLY A 1 173 ? 20.875 -3.508 0.702 1.00 29.16 173 GLY A C 1
ATOM 1453 O O . GLY A 1 173 ? 20.435 -3.231 1.817 1.00 29.16 173 GLY A O 1
ATOM 1454 N N . SER A 1 174 ? 21.785 -2.798 0.053 1.00 35.97 174 SER A N 1
ATOM 1455 C CA . SER A 1 174 ? 22.448 -1.567 0.460 1.00 35.97 174 SER A CA 1
ATOM 1456 C C . SER A 1 174 ? 21.500 -0.575 1.144 1.00 35.97 174 SER A C 1
ATOM 1458 O O . SER A 1 174 ? 20.486 -0.177 0.574 1.00 35.97 174 SER A O 1
ATOM 1460 N N . GLY A 1 175 ? 21.850 -0.166 2.362 1.00 29.97 175 GLY A N 1
ATOM 1461 C CA . GLY A 1 175 ? 21.135 0.836 3.147 1.00 29.97 175 GLY A CA 1
ATOM 1462 C C . GLY A 1 175 ? 21.645 0.815 4.581 1.00 29.97 175 GLY A C 1
ATOM 1463 O O . GLY A 1 175 ? 21.380 -0.132 5.317 1.00 29.97 175 GLY A O 1
ATOM 1464 N N . GLU A 1 176 ? 22.454 1.809 4.919 1.00 38.25 176 GLU A N 1
ATOM 1465 C CA . GLU A 1 176 ? 23.093 2.015 6.216 1.00 38.25 176 GLU A CA 1
ATOM 1466 C C . GLU A 1 176 ? 22.063 2.010 7.356 1.00 38.25 176 GLU A C 1
ATOM 1468 O O . GLU A 1 176 ? 21.056 2.697 7.252 1.00 38.25 176 GLU A O 1
ATOM 1473 N N . GLU A 1 177 ? 22.311 1.217 8.410 1.00 31.64 177 GLU A N 1
ATOM 1474 C CA . GLU A 1 177 ? 22.064 1.561 9.824 1.00 31.64 177 GLU A CA 1
ATOM 1475 C C . GLU A 1 177 ? 22.430 0.388 10.768 1.00 31.64 177 GLU A C 1
ATOM 1477 O O . GLU A 1 177 ? 21.824 -0.685 10.766 1.00 31.64 177 GLU A O 1
ATOM 1482 N N . GLY A 1 178 ? 23.483 0.624 11.562 1.00 27.02 178 GLY A N 1
ATOM 1483 C CA . GLY A 1 178 ? 23.705 0.158 12.938 1.00 27.02 178 GLY A CA 1
ATOM 1484 C C . GLY A 1 178 ? 23.506 -1.318 13.305 1.00 27.02 178 GLY A C 1
ATOM 1485 O O . GLY A 1 178 ? 22.503 -1.676 13.917 1.00 27.02 178 GLY A O 1
ATOM 1486 N N . CYS A 1 179 ? 24.538 -2.151 13.134 1.00 29.27 179 CYS A N 1
ATOM 1487 C CA . CYS A 1 179 ? 24.720 -3.316 14.010 1.00 29.27 179 CYS A CA 1
ATOM 1488 C C . CYS A 1 179 ? 25.406 -2.856 15.305 1.00 29.27 179 CYS A C 1
ATOM 1490 O O . CYS A 1 179 ? 26.618 -2.635 15.324 1.00 29.27 179 CYS A O 1
ATOM 1492 N N . VAL A 1 180 ? 24.648 -2.719 16.393 1.00 29.34 180 VAL A N 1
ATOM 1493 C CA . VAL A 1 180 ? 25.229 -2.527 17.728 1.00 29.34 180 VAL A CA 1
ATOM 1494 C C . VAL A 1 180 ? 25.869 -3.847 18.163 1.00 29.34 180 VAL A C 1
ATOM 1496 O O . VAL A 1 180 ? 25.191 -4.862 18.324 1.00 29.34 180 VAL A O 1
ATOM 1499 N N . LYS A 1 181 ? 27.198 -3.826 18.318 1.00 31.06 181 LYS A N 1
ATOM 1500 C CA . LYS A 1 181 ? 27.998 -4.890 18.935 1.00 31.06 181 LYS A CA 1
ATOM 1501 C C . LYS A 1 181 ? 27.493 -5.144 20.358 1.00 31.06 181 LYS A C 1
ATOM 1503 O O . LYS A 1 181 ? 27.621 -4.278 21.218 1.00 31.06 181 LYS A O 1
ATOM 1508 N N . GLY A 1 182 ? 26.983 -6.346 20.611 1.00 29.81 182 GLY A N 1
ATOM 1509 C CA . GLY A 1 182 ? 26.940 -6.904 21.958 1.00 29.81 182 GLY A CA 1
ATOM 1510 C C . GLY A 1 182 ? 28.364 -7.231 22.402 1.00 29.81 182 GLY A C 1
ATOM 1511 O O . GLY A 1 182 ? 29.100 -7.910 21.688 1.00 29.81 182 GLY A O 1
ATOM 1512 N N . SER A 1 183 ? 28.746 -6.685 23.549 1.00 35.19 183 SER A N 1
ATOM 1513 C CA . SER A 1 183 ? 30.017 -6.870 24.242 1.00 35.19 183 SER A CA 1
ATOM 1514 C C . SER A 1 183 ? 30.286 -8.342 24.568 1.00 35.19 183 SER A C 1
ATOM 1516 O O . SER A 1 183 ? 29.560 -8.954 25.348 1.00 35.19 183 SER A O 1
ATOM 1518 N N . GLY A 1 184 ? 31.355 -8.875 23.992 1.00 29.64 184 GLY A N 1
ATOM 1519 C CA . GLY A 1 184 ? 31.975 -10.141 24.354 1.00 29.64 184 GLY A CA 1
ATOM 1520 C C . GLY A 1 184 ? 33.403 -10.089 23.840 1.00 29.64 184 GLY A C 1
ATOM 1521 O O . GLY A 1 184 ? 33.640 -10.249 22.645 1.00 29.64 184 GLY A O 1
ATOM 1522 N N . GLU A 1 185 ? 34.322 -9.716 24.723 1.00 36.19 185 GLU A N 1
ATOM 1523 C CA . GLU A 1 185 ? 35.757 -9.821 24.493 1.00 36.19 185 GLU A CA 1
ATOM 1524 C C . GLU A 1 185 ? 36.096 -11.286 24.226 1.00 36.19 185 GLU A C 1
ATOM 1526 O O . GLU A 1 185 ? 35.819 -12.124 25.069 1.00 36.19 185 GLU A O 1
ATOM 1531 N N . GLU A 1 186 ? 36.676 -11.591 23.067 1.00 29.25 186 GLU A N 1
ATOM 1532 C CA . GLU A 1 186 ? 37.542 -12.755 22.865 1.00 29.25 186 GLU A CA 1
ATOM 1533 C C . GLU A 1 186 ? 38.279 -12.551 21.535 1.00 29.25 186 GLU A C 1
ATOM 1535 O O . GLU A 1 186 ? 37.731 -12.668 20.435 1.00 29.25 186 GLU A O 1
ATOM 1540 N N . GLY A 1 187 ? 39.531 -12.107 21.649 1.00 24.38 187 GLY A N 1
ATOM 1541 C CA . GLY A 1 187 ? 40.422 -11.896 20.520 1.00 24.38 187 GLY A CA 1
ATOM 1542 C C . GLY A 1 187 ? 40.805 -13.225 19.875 1.00 24.38 187 GLY A C 1
ATOM 1543 O O . GLY A 1 187 ? 41.245 -14.150 20.550 1.00 24.38 187 GLY A O 1
ATOM 1544 N N . CYS A 1 188 ? 40.694 -13.314 18.551 1.00 27.56 188 CYS A N 1
ATOM 1545 C CA . CYS A 1 188 ? 41.325 -14.397 17.806 1.00 27.56 188 CYS A CA 1
ATOM 1546 C C . CYS A 1 188 ? 42.817 -14.080 17.653 1.00 27.56 188 CYS A C 1
ATOM 1548 O O . CYS A 1 188 ? 43.210 -13.239 16.842 1.00 27.56 188 CYS A O 1
ATOM 1550 N N . VAL A 1 189 ? 43.637 -14.748 18.463 1.00 29.27 189 VAL A N 1
ATOM 1551 C CA . VAL A 1 189 ? 45.090 -14.809 18.295 1.00 29.27 189 VAL A CA 1
ATOM 1552 C C . VAL A 1 189 ? 45.399 -15.575 17.009 1.00 29.27 189 VAL A C 1
ATOM 1554 O O . VAL A 1 189 ? 44.824 -16.625 16.728 1.00 29.27 189 VAL A O 1
ATOM 1557 N N . LYS A 1 190 ? 46.309 -15.016 16.214 1.00 29.59 190 LYS A N 1
ATOM 1558 C CA . LYS A 1 190 ? 46.845 -15.607 14.989 1.00 29.59 190 LYS A CA 1
ATOM 1559 C C . LYS A 1 190 ? 47.695 -16.826 15.379 1.00 29.59 190 LYS A C 1
ATOM 1561 O O . LYS A 1 190 ? 48.735 -16.655 16.005 1.00 29.59 190 LYS A O 1
ATOM 1566 N N . GLY A 1 191 ? 47.244 -18.029 15.039 1.00 25.92 191 GLY A N 1
ATOM 1567 C CA . GLY A 1 191 ? 47.981 -19.276 15.245 1.00 25.92 191 GLY A CA 1
ATOM 1568 C C . GLY A 1 191 ? 47.887 -20.138 13.996 1.00 25.92 191 GLY A C 1
ATOM 1569 O O . GLY A 1 191 ? 46.795 -20.536 13.596 1.00 25.92 191 GLY A O 1
ATOM 1570 N N . GLU A 1 192 ? 49.030 -20.326 13.348 1.00 27.16 192 GLU A N 1
ATOM 1571 C CA . GLU A 1 192 ? 49.223 -21.131 12.146 1.00 27.16 192 GLU A CA 1
ATOM 1572 C C . GLU A 1 192 ? 48.989 -22.617 12.438 1.00 27.16 192 GLU A C 1
ATOM 1574 O O . GLU A 1 192 ? 49.229 -23.097 13.541 1.00 27.16 192 GLU A O 1
ATOM 1579 N N . CYS A 1 193 ? 48.495 -23.344 11.438 1.00 25.39 193 CYS A N 1
ATOM 1580 C CA . CYS A 1 193 ? 48.270 -24.780 11.525 1.00 25.39 193 CYS A CA 1
ATOM 1581 C C . CYS A 1 193 ? 49.592 -25.544 11.365 1.00 25.39 193 CYS A C 1
ATOM 1583 O O . CYS A 1 193 ? 50.038 -25.687 10.227 1.00 25.39 193 CYS A O 1
ATOM 1585 N N . ILE A 1 194 ? 50.150 -26.051 12.474 1.00 26.38 194 ILE A N 1
ATOM 1586 C CA . ILE A 1 194 ? 50.584 -27.452 12.686 1.00 26.38 194 ILE A CA 1
ATOM 1587 C C . ILE A 1 194 ? 50.303 -27.800 14.149 1.00 26.38 194 ILE A C 1
ATOM 1589 O O . ILE A 1 194 ? 50.733 -27.015 15.023 1.00 26.38 194 ILE A O 1
#

Nearest PDB structures (foldseek):
  3esl-assembly2_B  TM=8.472E-01  e=3.651E-03  Saccharomyces cerevisiae
  3esl-assembly1_A  TM=7.775E-01  e=2.382E-03  Saccharomyces cerevisiae
  4a1g-assembly1_A  TM=8.588E-01  e=5.904E-03  Homo sapiens
  2lah-assembly1_A  TM=8.459E-01  e=1.912E-02  Homo sapiens
  5lcw-assembly1_S  TM=5.944E-01  e=4.259E-02  Homo sapiens

Mean predicted aligned error: 15.43 Å

Sequence (194 aa):
MVDDPKDLLSKLDIPFFNNNLEYINLWITYYQTTKDIGILFLMKYKKISNDYYWLYLELANFYKKKGKEGLSVYILQKGIENKVYKNEILIEVLKNYEGIEPVTENYAHKYLYPKGFKALGKIWNEFINVNYCKEGILKNGTECISLEEYRFLSRKSGWVINRGCMKIECMRGSGEEGCVKGSGEEGCVKGECI

Solvent-accessible surface area (backbone atoms only — not comparable to full-atom values): 12242 Å² total; per-residue (Å²): 131,85,76,62,69,62,68,63,59,75,50,57,90,40,75,83,45,25,68,31,65,70,56,44,47,53,54,50,52,51,35,70,72,66,68,47,65,34,49,59,40,47,30,55,71,59,46,34,34,70,55,35,39,64,57,34,53,53,53,18,54,53,29,42,76,69,73,37,48,29,51,18,46,36,38,35,49,52,38,47,76,67,63,15,52,68,32,66,60,42,56,59,58,50,62,81,45,73,93,60,64,55,53,54,66,78,61,47,48,55,71,58,57,52,68,50,41,56,38,95,95,38,76,37,64,59,81,77,78,74,71,85,69,65,89,76,74,73,94,74,92,75,85,88,72,52,75,65,52,50,59,54,50,58,71,74,40,99,64,86,76,77,87,76,82,78,82,78,78,75,88,68,77,90,75,93,80,83,83,80,79,78,91,72,94,75,83,85,76,93,74,79,96,126

pLDDT: mean 72.69, std 27.09, range [24.38, 97.75]

Foldseek 3Di:
DLPDCCVLVVCLQPVVQQEPPVSVVNLVVNCVVPVDVLSLLSNLVSNRCVQACPSLCVVLVVCVVVVNNLLSLVSLVSNVVSNHPPNVVSVVVNVVQPPHHHDDPVVNCCVSNPEQRDDPNHTPNHPPPPQPPPPDDPPDDDDDDTPVVVVVVVVPDVDPDDPPDDPPPPPDPDDDDDDDDDDDDDDDDDDDDD

Radius of gyration: 23.28 Å; Cα contacts (8 Å, |Δi|>4): 159; chains: 1; bounding box: 65×53×50 Å

Secondary structure (DSSP, 8-state):
----HHHHHHTTT-GGGTT-HHHHHHHHHHHHHH--HHHHHHHHHTTTTTTBHHHHHHHHHHHHHTT-HHHHHHHHHHHHHTT-BTHHHHHHHHGGGTTPPPPPHHHHHHHHS-TTEEETTEEES---------S---SSS-PPPPHHHHHHHHHHS------TT--------S------PPP-----------